Protein AF-A0A535KFD6-F1 (afdb_monomer_lite)

Structure (mmCIF, N/CA/C/O backbone):
data_AF-A0A535KFD6-F1
#
_entry.id   AF-A0A535KFD6-F1
#
loop_
_atom_site.group_PDB
_atom_site.id
_atom_site.type_symbol
_atom_site.label_atom_id
_atom_site.label_alt_id
_atom_site.label_comp_id
_atom_site.label_asym_id
_atom_site.label_entity_id
_atom_site.label_seq_id
_atom_site.pdbx_PDB_ins_code
_atom_site.Cartn_x
_atom_site.Cartn_y
_atom_site.Cartn_z
_atom_site.occupancy
_atom_site.B_iso_or_equiv
_atom_site.auth_seq_id
_atom_site.auth_comp_id
_atom_site.auth_asym_id
_atom_site.auth_atom_id
_atom_site.pdbx_PDB_model_num
ATOM 1 N N . MET A 1 1 ? -28.312 -70.592 2.175 1.00 35.16 1 MET A N 1
ATOM 2 C CA . MET A 1 1 ? -28.905 -70.177 0.879 1.00 35.16 1 MET A CA 1
ATOM 3 C C . MET A 1 1 ? -29.603 -68.846 1.122 1.00 35.16 1 MET A C 1
ATOM 5 O O . MET A 1 1 ? -30.355 -68.788 2.071 1.00 35.16 1 MET A O 1
ATOM 9 N N . ALA A 1 2 ? -29.381 -67.729 0.440 1.00 33.75 2 ALA A N 1
ATOM 10 C CA . ALA A 1 2 ? -28.584 -67.407 -0.729 1.00 33.75 2 ALA A CA 1
ATOM 11 C C . ALA A 1 2 ? -28.063 -65.963 -0.573 1.00 33.75 2 ALA A C 1
ATOM 13 O O . ALA A 1 2 ? -28.700 -65.121 0.057 1.00 33.75 2 ALA A O 1
ATOM 14 N N . ARG A 1 3 ? -26.876 -65.714 -1.132 1.00 27.83 3 ARG A N 1
ATOM 15 C CA . ARG A 1 3 ? -26.228 -64.404 -1.246 1.00 27.83 3 ARG A CA 1
ATOM 16 C C . ARG A 1 3 ? -27.030 -63.516 -2.204 1.00 27.83 3 ARG A C 1
ATOM 18 O O . ARG A 1 3 ? -27.299 -63.943 -3.321 1.00 27.83 3 ARG A O 1
ATOM 25 N N . ALA A 1 4 ? -27.312 -62.276 -1.812 1.00 33.19 4 ALA A N 1
ATOM 26 C CA . ALA A 1 4 ? -27.700 -61.212 -2.735 1.00 33.19 4 ALA A CA 1
ATOM 27 C C . ALA A 1 4 ? -26.564 -60.184 -2.770 1.00 33.19 4 ALA A C 1
ATOM 29 O O . ALA A 1 4 ? -26.341 -59.443 -1.814 1.00 33.19 4 ALA A O 1
ATOM 30 N N . GLY A 1 5 ? -25.790 -60.222 -3.855 1.00 29.92 5 GLY A N 1
ATOM 31 C CA . GLY A 1 5 ? -24.669 -59.324 -4.093 1.00 29.92 5 GLY A CA 1
ATOM 32 C C . GLY A 1 5 ? -25.153 -57.909 -4.390 1.00 29.92 5 GLY A C 1
ATOM 33 O O . GLY A 1 5 ? -25.980 -57.701 -5.276 1.00 29.92 5 GLY A O 1
ATOM 34 N N . ARG A 1 6 ? -24.606 -56.930 -3.669 1.00 33.19 6 ARG A N 1
ATOM 35 C CA . ARG A 1 6 ? -24.605 -55.533 -4.101 1.00 33.19 6 ARG A CA 1
ATOM 36 C C . ARG A 1 6 ? -23.232 -55.218 -4.670 1.00 33.19 6 ARG A C 1
ATOM 38 O O . ARG A 1 6 ? -22.216 -55.450 -4.028 1.00 33.19 6 ARG A O 1
ATOM 45 N N . SER A 1 7 ? -23.253 -54.758 -5.913 1.00 31.02 7 SER A N 1
ATOM 46 C CA . SER A 1 7 ? -22.097 -54.393 -6.713 1.00 31.02 7 SER A CA 1
ATOM 47 C C . SER A 1 7 ? -21.410 -53.154 -6.145 1.00 31.02 7 SER A C 1
ATOM 49 O O . SER A 1 7 ? -22.008 -52.074 -6.137 1.00 31.02 7 SER A O 1
ATOM 51 N N . ASP A 1 8 ? -20.145 -53.295 -5.767 1.00 29.80 8 ASP A N 1
ATOM 52 C CA . ASP A 1 8 ? -19.223 -52.176 -5.621 1.00 29.80 8 ASP A CA 1
ATOM 53 C C . ASP A 1 8 ? -18.939 -51.583 -7.003 1.00 29.80 8 ASP A C 1
ATOM 55 O O . ASP A 1 8 ? -18.214 -52.151 -7.820 1.00 29.80 8 ASP A O 1
ATOM 59 N N . ARG A 1 9 ? -19.528 -50.419 -7.290 1.00 30.53 9 ARG A N 1
ATOM 60 C CA . ARG A 1 9 ? -19.063 -49.555 -8.378 1.00 30.53 9 ARG A CA 1
ATOM 61 C C . ARG A 1 9 ? -18.022 -48.604 -7.803 1.00 30.53 9 ARG A C 1
ATOM 63 O O . ARG A 1 9 ? -18.334 -47.481 -7.420 1.00 30.53 9 ARG A O 1
ATOM 70 N N . HIS A 1 10 ? -16.775 -49.063 -7.751 1.00 28.98 10 HIS A N 1
ATOM 71 C CA . HIS A 1 10 ? -15.625 -48.167 -7.725 1.00 28.98 10 HIS A CA 1
ATOM 72 C C . HIS A 1 10 ? -15.592 -47.398 -9.049 1.00 28.98 10 HIS A C 1
ATOM 74 O O . HIS A 1 10 ? -15.182 -47.915 -10.086 1.00 28.98 10 HIS A O 1
ATOM 80 N N . ALA A 1 11 ? -16.075 -46.157 -9.015 1.00 32.31 11 ALA A N 1
ATOM 81 C CA . ALA A 1 11 ? -15.798 -45.184 -10.054 1.00 32.31 11 ALA A CA 1
ATOM 82 C C . ALA A 1 11 ? -14.290 -44.910 -10.031 1.00 32.31 11 ALA A C 1
ATOM 84 O O . ALA A 1 11 ? -13.780 -44.253 -9.123 1.00 32.31 11 ALA A O 1
ATOM 85 N N . GLY A 1 12 ? -13.578 -45.484 -11.001 1.00 27.42 12 GLY A N 1
ATOM 86 C CA . GLY A 1 12 ? -12.169 -45.214 -11.228 1.00 27.42 12 GLY A CA 1
ATOM 87 C C . GLY A 1 12 ? -11.974 -43.722 -11.461 1.00 27.42 12 GLY A C 1
ATOM 88 O O . GLY A 1 12 ? -12.385 -43.185 -12.488 1.00 27.42 12 GLY A O 1
ATOM 89 N N . ALA A 1 13 ? -11.349 -43.056 -10.495 1.00 30.88 13 ALA A N 1
ATOM 90 C CA . ALA A 1 13 ? -10.741 -41.760 -10.707 1.00 30.88 13 ALA A CA 1
ATOM 91 C C . ALA A 1 13 ? -9.611 -41.966 -11.724 1.00 30.88 13 ALA A C 1
ATOM 93 O O . ALA A 1 13 ? -8.529 -42.440 -11.381 1.00 30.88 13 ALA A O 1
ATOM 94 N N . ALA A 1 14 ? -9.893 -41.679 -12.995 1.00 31.42 14 ALA A N 1
ATOM 95 C CA . ALA A 1 14 ? -8.875 -41.578 -14.023 1.00 31.42 14 ALA A CA 1
ATOM 96 C C . ALA A 1 14 ? -7.933 -40.440 -13.612 1.00 31.42 14 ALA A C 1
ATOM 98 O O . ALA A 1 14 ? -8.260 -39.260 -13.744 1.00 31.42 14 ALA A O 1
ATOM 99 N N . GLY A 1 15 ? -6.800 -40.815 -13.021 1.00 28.20 15 GLY A N 1
ATOM 100 C CA . GLY A 1 15 ? -5.749 -39.892 -12.646 1.00 28.20 15 GLY A CA 1
ATOM 101 C C . GLY A 1 15 ? -5.317 -39.095 -13.868 1.00 28.20 15 GLY A C 1
ATOM 102 O O . GLY A 1 15 ? -4.922 -39.658 -14.888 1.00 28.20 15 GLY A O 1
ATOM 103 N N . LEU A 1 16 ? -5.368 -37.771 -13.748 1.00 31.86 16 LEU A N 1
ATOM 104 C CA . LEU A 1 16 ? -4.646 -36.837 -14.605 1.00 31.86 16 LEU A CA 1
ATOM 105 C C . LEU A 1 16 ? -3.138 -36.979 -14.327 1.00 31.86 16 LEU A C 1
ATOM 107 O O . LEU A 1 16 ? -2.478 -36.045 -13.889 1.00 31.86 16 LEU A O 1
ATOM 111 N N . GLU A 1 17 ? -2.571 -38.159 -14.577 1.00 32.66 17 GLU A N 1
ATOM 112 C CA . GLU A 1 17 ? -1.125 -38.388 -14.617 1.00 32.66 17 GLU A CA 1
ATOM 113 C C . GLU A 1 17 ? -0.588 -38.067 -16.018 1.00 32.66 17 GLU A C 1
ATOM 115 O O . GLU A 1 17 ? 0.113 -38.840 -16.667 1.00 32.66 17 GLU A O 1
ATOM 120 N N . GLY A 1 18 ? -0.915 -36.876 -16.513 1.00 31.92 18 GLY A N 1
ATOM 121 C CA . GLY A 1 18 ? -0.195 -36.293 -17.632 1.00 31.92 18 GLY A CA 1
ATOM 122 C C . GLY A 1 18 ? 1.113 -35.714 -17.112 1.00 31.92 18 GLY A C 1
ATOM 123 O O . GLY A 1 18 ? 1.156 -34.539 -16.756 1.00 31.92 18 GLY A O 1
ATOM 124 N N . ARG A 1 19 ? 2.196 -36.505 -17.062 1.00 32.53 19 ARG A N 1
ATOM 125 C CA . ARG A 1 19 ? 3.545 -35.921 -16.939 1.00 32.53 19 ARG A CA 1
ATOM 126 C C . ARG A 1 19 ? 3.668 -34.839 -18.021 1.00 32.53 19 ARG A C 1
ATOM 128 O O . ARG A 1 19 ? 3.382 -35.163 -19.177 1.00 32.53 19 ARG A O 1
ATOM 135 N N . PRO A 1 20 ? 4.095 -33.600 -17.708 1.00 37.53 20 PRO A N 1
ATOM 136 C CA . PRO A 1 20 ? 4.336 -32.608 -18.744 1.00 37.53 20 PRO A CA 1
ATOM 137 C C . PRO A 1 20 ? 5.322 -33.225 -19.733 1.00 37.53 20 PRO A C 1
ATOM 139 O O . PRO A 1 20 ? 6.452 -33.567 -19.365 1.00 37.53 20 PRO A O 1
ATOM 142 N N . ARG A 1 21 ? 4.864 -33.466 -20.969 1.00 45.41 21 ARG A N 1
ATOM 143 C CA . ARG A 1 21 ? 5.730 -33.956 -22.037 1.00 45.41 21 ARG A CA 1
ATOM 144 C C . ARG A 1 21 ? 6.815 -32.904 -22.190 1.00 45.41 21 ARG A C 1
ATOM 146 O O . ARG A 1 21 ? 6.545 -31.796 -22.639 1.00 45.41 21 ARG A O 1
ATOM 153 N N . ARG A 1 22 ? 8.036 -33.230 -21.757 1.00 47.44 22 ARG A N 1
ATOM 154 C CA . ARG A 1 22 ? 9.200 -32.404 -22.068 1.00 47.44 22 ARG A CA 1
ATOM 155 C C . ARG A 1 22 ? 9.216 -32.260 -23.582 1.00 47.44 22 ARG A C 1
ATOM 157 O O . ARG A 1 22 ? 9.196 -33.279 -24.274 1.00 47.44 22 ARG A O 1
ATOM 164 N N . LEU A 1 23 ? 9.222 -31.020 -24.067 1.00 49.97 23 LEU A N 1
ATOM 165 C CA . LEU A 1 23 ? 9.438 -30.740 -25.480 1.00 49.97 23 LEU A CA 1
ATOM 166 C C . LEU A 1 23 ? 10.675 -31.542 -25.913 1.00 49.97 23 LEU A C 1
ATOM 168 O O . LEU A 1 23 ? 11.732 -31.391 -25.285 1.00 49.97 23 LEU A O 1
ATOM 172 N N . PRO A 1 24 ? 10.551 -32.460 -26.888 1.00 42.34 24 PRO A N 1
ATOM 173 C CA . PRO A 1 24 ? 11.673 -33.276 -27.307 1.00 42.34 24 PRO A CA 1
ATOM 174 C C . PRO A 1 24 ? 12.791 -32.345 -27.764 1.00 42.34 24 PRO A C 1
ATOM 176 O O . PRO A 1 24 ? 12.608 -31.494 -28.630 1.00 42.34 24 PRO A O 1
ATOM 179 N N . THR A 1 25 ? 13.978 -32.519 -27.190 1.00 45.59 25 THR A N 1
ATOM 180 C CA . THR A 1 25 ? 15.161 -31.682 -27.427 1.00 45.59 25 THR A CA 1
ATOM 181 C C . THR A 1 25 ? 15.667 -31.721 -28.880 1.00 45.59 25 THR A C 1
ATOM 183 O O . THR A 1 25 ? 16.693 -31.119 -29.180 1.00 45.59 25 THR A O 1
ATOM 186 N N . ARG A 1 26 ? 14.990 -32.447 -29.782 1.00 39.56 26 ARG A N 1
ATOM 187 C CA . ARG A 1 26 ? 15.449 -32.806 -31.133 1.00 39.56 26 ARG A CA 1
ATOM 188 C C . ARG A 1 26 ? 14.461 -32.460 -32.251 1.00 39.56 26 ARG A C 1
ATOM 190 O O . ARG A 1 26 ? 14.415 -33.174 -33.246 1.00 39.56 26 ARG A O 1
ATOM 197 N N . THR A 1 27 ? 13.750 -31.342 -32.137 1.00 39.47 27 THR A N 1
ATOM 198 C CA . THR A 1 27 ? 13.040 -30.773 -33.297 1.00 39.47 27 THR A CA 1
ATOM 199 C C . THR A 1 27 ? 13.077 -29.247 -33.300 1.00 39.47 27 THR A C 1
ATOM 201 O O . THR A 1 27 ? 12.060 -28.601 -33.482 1.00 39.47 27 THR A O 1
ATOM 204 N N . VAL A 1 28 ? 14.253 -28.655 -33.073 1.00 43.50 28 VAL A N 1
ATOM 205 C CA . VAL A 1 28 ? 14.488 -27.251 -33.445 1.00 43.50 28 VAL A CA 1
ATOM 206 C C . VAL A 1 28 ? 15.505 -27.273 -34.570 1.00 43.50 28 VAL A C 1
ATOM 208 O O . VAL A 1 28 ? 16.610 -27.799 -34.406 1.00 43.50 28 VAL A O 1
ATOM 211 N N . SER A 1 29 ? 15.069 -26.793 -35.731 1.00 40.25 29 SER A N 1
ATOM 212 C CA . SER A 1 29 ? 15.857 -26.725 -36.954 1.00 40.25 29 SER A CA 1
ATOM 213 C C . SER A 1 29 ? 17.219 -26.082 -36.691 1.00 40.25 29 SER A C 1
ATOM 215 O O . SER A 1 29 ? 17.350 -25.115 -35.941 1.00 40.25 29 SER A O 1
ATOM 217 N N . ARG A 1 30 ? 18.250 -26.652 -37.313 1.00 43.62 30 ARG A N 1
ATOM 218 C CA . ARG A 1 30 ? 19.673 -26.364 -37.111 1.00 43.62 30 ARG A CA 1
ATOM 219 C C . ARG A 1 30 ? 20.090 -25.065 -37.819 1.00 43.62 30 ARG A C 1
ATOM 221 O O . ARG A 1 30 ? 21.077 -25.048 -38.549 1.00 43.62 30 ARG A O 1
ATOM 228 N N . THR A 1 31 ? 19.338 -23.984 -37.616 1.00 43.03 31 THR A N 1
ATOM 229 C CA . THR A 1 31 ? 19.561 -22.687 -38.269 1.00 43.03 31 THR A CA 1
ATOM 230 C C . THR A 1 31 ? 19.887 -21.622 -37.225 1.00 43.03 31 THR A C 1
ATOM 232 O O . THR A 1 31 ? 19.006 -21.108 -36.547 1.00 43.03 31 THR A O 1
ATOM 235 N N . GLY A 1 32 ? 21.173 -21.272 -37.126 1.00 47.50 32 GLY A N 1
ATOM 236 C CA . GLY A 1 32 ? 21.639 -20.024 -36.518 1.00 47.50 32 GLY A CA 1
ATOM 237 C C . GLY A 1 32 ? 22.149 -20.131 -35.078 1.00 47.50 32 GLY A C 1
ATOM 238 O O . GLY A 1 32 ? 21.432 -20.500 -34.157 1.00 47.50 32 GLY A O 1
ATOM 239 N N . LEU A 1 33 ? 23.393 -19.696 -34.879 1.00 51.28 33 LEU A N 1
ATOM 240 C CA . LEU A 1 33 ? 24.148 -19.593 -33.618 1.00 51.28 33 LEU A CA 1
ATOM 241 C C . LEU A 1 33 ? 23.460 -18.826 -32.455 1.00 51.28 33 LEU A C 1
ATOM 243 O O . LEU A 1 33 ? 24.020 -18.751 -31.362 1.00 51.28 33 LEU A O 1
ATOM 247 N N . ILE A 1 34 ? 22.265 -18.262 -32.657 1.00 58.94 34 ILE A N 1
ATOM 248 C CA . ILE A 1 34 ? 21.555 -17.402 -31.693 1.00 58.94 34 ILE A CA 1
ATOM 249 C C . ILE A 1 34 ? 20.769 -18.236 -30.652 1.00 58.94 34 ILE A C 1
ATOM 251 O O . ILE A 1 34 ? 20.770 -17.871 -29.474 1.00 58.94 34 ILE A O 1
ATOM 255 N N . SER A 1 35 ? 20.281 -19.436 -31.007 1.00 71.38 35 SER A N 1
ATOM 256 C CA . SER A 1 35 ? 19.526 -20.315 -30.087 1.00 71.38 35 SER A CA 1
ATOM 257 C C . SER A 1 35 ? 20.376 -20.851 -28.924 1.00 71.38 35 SER A C 1
ATOM 259 O O . SER A 1 35 ? 19.900 -20.950 -27.794 1.00 71.38 35 SER A O 1
ATOM 261 N N . ASP A 1 36 ? 21.655 -21.177 -29.138 1.00 84.81 36 ASP A N 1
ATOM 262 C CA . ASP A 1 36 ? 22.480 -21.757 -28.065 1.00 84.81 36 ASP A CA 1
ATOM 263 C C . ASP A 1 36 ? 22.873 -20.722 -27.011 1.00 84.81 36 ASP A C 1
ATOM 265 O O . ASP A 1 36 ? 22.917 -21.031 -25.817 1.00 84.81 36 ASP A O 1
ATOM 269 N N . ARG A 1 37 ? 23.144 -19.481 -27.432 1.00 88.00 37 ARG A N 1
ATOM 270 C CA . ARG A 1 37 ? 23.401 -18.376 -26.504 1.00 88.00 37 ARG A CA 1
ATOM 271 C C . ARG A 1 37 ? 22.128 -17.999 -25.755 1.00 88.00 37 ARG A C 1
ATOM 273 O O . ARG A 1 37 ? 22.177 -17.908 -24.531 1.00 88.00 37 ARG A O 1
ATOM 280 N N . ALA A 1 38 ? 20.999 -17.862 -26.449 1.00 89.94 38 ALA A N 1
ATOM 281 C CA . ALA A 1 38 ? 19.705 -17.584 -25.828 1.00 89.94 38 ALA A CA 1
ATOM 282 C C . ALA A 1 38 ? 19.352 -18.639 -24.760 1.00 89.94 38 ALA A C 1
ATOM 284 O O . ALA A 1 38 ? 19.076 -18.293 -23.609 1.00 89.94 38 ALA A O 1
ATOM 285 N N . ARG A 1 39 ? 19.512 -19.930 -25.083 1.00 89.69 39 ARG A N 1
ATOM 286 C CA . ARG A 1 39 ? 19.325 -21.039 -24.131 1.00 89.69 39 ARG A CA 1
ATOM 287 C C . ARG A 1 39 ? 20.257 -20.960 -22.925 1.00 89.69 39 ARG A C 1
ATOM 289 O O . ARG A 1 39 ? 19.809 -21.196 -21.806 1.00 89.69 39 ARG A O 1
ATOM 296 N N . ARG A 1 40 ? 21.540 -20.613 -23.113 1.00 91.06 40 ARG A N 1
ATOM 297 C CA . ARG A 1 40 ? 22.486 -20.418 -21.991 1.00 91.06 40 ARG A CA 1
ATOM 298 C C . ARG A 1 40 ? 22.041 -19.309 -21.041 1.00 91.06 40 ARG A C 1
ATOM 300 O O . ARG A 1 40 ? 22.315 -19.404 -19.850 1.00 91.06 40 ARG A O 1
ATOM 307 N N . TRP A 1 41 ? 21.364 -18.292 -21.563 1.00 92.62 41 TRP A N 1
ATOM 308 C CA . TRP A 1 41 ? 20.781 -17.189 -20.800 1.00 92.62 41 TRP A CA 1
ATOM 309 C C . TRP A 1 41 ? 19.370 -17.489 -20.263 1.00 92.62 41 TRP A C 1
ATOM 311 O O . TRP A 1 41 ? 18.774 -16.637 -19.616 1.00 92.62 41 TRP A O 1
ATOM 321 N N . GLY A 1 42 ? 18.852 -18.707 -20.459 1.00 92.06 42 GLY A N 1
ATOM 322 C CA . GLY A 1 42 ? 17.553 -19.137 -19.936 1.00 92.06 42 GLY A CA 1
ATOM 323 C C . GLY A 1 42 ? 16.353 -18.744 -20.800 1.00 92.06 42 GLY A C 1
ATOM 324 O O . GLY A 1 42 ? 15.217 -18.908 -20.359 1.00 92.06 42 GLY A O 1
ATOM 325 N N . ILE A 1 43 ? 16.578 -18.256 -22.022 1.00 92.88 43 ILE A N 1
ATOM 326 C CA . ILE A 1 43 ? 15.507 -17.965 -22.979 1.00 92.88 43 ILE A CA 1
ATOM 327 C C . ILE A 1 43 ? 15.042 -19.286 -23.597 1.00 92.88 43 ILE A C 1
ATOM 329 O O . ILE A 1 43 ? 15.844 -20.070 -24.114 1.00 92.88 43 ILE A O 1
ATOM 333 N N . LEU A 1 44 ? 13.737 -19.547 -23.513 1.00 90.81 44 LEU A N 1
ATOM 334 C CA . LEU A 1 44 ? 13.139 -20.752 -24.075 1.00 90.81 44 LEU A CA 1
ATOM 335 C C . LEU A 1 44 ? 13.058 -20.634 -25.609 1.00 90.81 44 LEU A C 1
ATOM 337 O O . LEU A 1 44 ? 12.567 -19.621 -26.107 1.00 90.81 44 LEU A O 1
ATOM 341 N N . PRO A 1 45 ? 13.485 -21.662 -26.365 1.00 87.88 45 PRO A N 1
ATOM 342 C CA . PRO A 1 45 ? 13.455 -21.641 -27.832 1.00 87.88 45 PRO A CA 1
ATOM 343 C C . PRO A 1 45 ? 12.042 -21.835 -28.404 1.00 87.88 45 PRO A C 1
ATOM 345 O O . PRO A 1 45 ? 11.809 -21.561 -29.575 1.00 87.88 45 PRO A O 1
ATOM 348 N N . ALA A 1 46 ? 11.116 -22.353 -27.597 1.00 90.50 46 ALA A N 1
ATOM 349 C CA . ALA A 1 46 ? 9.716 -22.544 -27.942 1.00 90.50 46 ALA A CA 1
ATOM 350 C C . ALA A 1 46 ? 8.875 -22.695 -26.665 1.00 90.50 46 ALA A C 1
ATOM 352 O O . ALA A 1 46 ? 9.405 -23.043 -25.603 1.00 90.50 46 ALA A O 1
ATOM 353 N N . TYR A 1 47 ? 7.566 -22.483 -26.775 1.00 90.62 47 TYR A N 1
ATOM 354 C CA . TYR A 1 47 ? 6.591 -22.713 -25.710 1.00 90.62 47 TYR A CA 1
ATOM 355 C C . TYR A 1 47 ? 5.293 -23.303 -26.272 1.00 90.62 47 TYR A C 1
ATOM 357 O O . TYR A 1 47 ? 5.054 -23.266 -27.476 1.00 90.62 47 TYR A O 1
ATOM 365 N N . HIS A 1 48 ? 4.461 -23.870 -25.396 1.00 94.06 48 HIS A N 1
ATOM 366 C CA . HIS A 1 48 ? 3.119 -24.304 -25.780 1.00 94.06 48 HIS A CA 1
ATOM 367 C C . HIS A 1 48 ? 2.148 -23.126 -25.712 1.00 94.06 48 HIS A C 1
ATOM 369 O O . HIS A 1 48 ? 2.009 -22.499 -24.659 1.00 94.06 48 HIS A O 1
ATOM 375 N N . GLY A 1 49 ? 1.477 -22.848 -26.827 1.00 92.88 49 GLY A N 1
ATOM 376 C CA . GLY A 1 49 ? 0.359 -21.923 -26.898 1.00 92.88 49 GLY A CA 1
ATOM 377 C C . GLY A 1 49 ? -0.843 -22.429 -26.103 1.00 92.88 49 GLY A C 1
ATOM 378 O O . GLY A 1 49 ? -0.917 -23.587 -25.687 1.00 92.88 49 GLY A O 1
ATOM 379 N N . TRP A 1 50 ? -1.822 -21.551 -25.887 1.00 93.44 50 TRP A N 1
ATOM 380 C CA . TRP A 1 50 ? -3.031 -21.889 -25.127 1.00 93.44 50 TRP A CA 1
ATOM 381 C C . TRP A 1 50 ? -3.909 -22.940 -25.830 1.00 93.44 50 TRP A C 1
ATOM 383 O O . TRP A 1 50 ? -4.710 -23.597 -25.169 1.00 93.44 50 TRP A O 1
ATOM 393 N N . GLN A 1 51 ? -3.738 -23.125 -27.146 1.00 95.62 51 GLN A N 1
ATOM 394 C CA . GLN A 1 51 ? -4.380 -24.187 -27.932 1.00 95.62 51 GLN A CA 1
ATOM 395 C C . GLN A 1 51 ? -3.556 -25.487 -27.960 1.00 95.62 51 GLN A C 1
ATOM 397 O O . GLN A 1 51 ? -3.988 -26.479 -28.544 1.00 95.62 51 GLN A O 1
ATOM 402 N N . GLY A 1 52 ? -2.382 -25.507 -27.320 1.00 93.06 52 GLY A N 1
ATOM 403 C CA . GLY A 1 52 ? -1.469 -26.651 -27.281 1.00 93.06 52 GLY A CA 1
ATOM 404 C C . GLY A 1 52 ? -0.485 -26.726 -28.453 1.00 93.06 52 GLY A C 1
ATOM 405 O O . GLY A 1 52 ? 0.397 -27.590 -28.440 1.00 93.06 52 GLY A O 1
ATOM 406 N N . ASP A 1 53 ? -0.592 -25.820 -29.426 1.00 95.12 53 ASP A N 1
ATOM 407 C CA . ASP A 1 53 ? 0.375 -25.633 -30.504 1.00 95.12 53 ASP A CA 1
ATOM 408 C C . ASP A 1 53 ? 1.758 -25.256 -29.956 1.00 95.12 53 ASP A C 1
ATOM 410 O O . ASP A 1 53 ? 1.890 -24.717 -28.857 1.00 95.12 53 ASP A O 1
ATOM 414 N N . VAL A 1 54 ? 2.815 -25.583 -30.699 1.00 93.88 54 VAL A N 1
ATOM 415 C CA . VAL A 1 54 ? 4.180 -25.196 -30.329 1.00 93.88 54 VAL A CA 1
ATOM 416 C C . VAL A 1 54 ? 4.519 -23.906 -31.056 1.00 93.88 54 VAL A C 1
ATOM 418 O O . VAL A 1 54 ? 4.575 -23.880 -32.283 1.00 93.88 54 VAL A O 1
ATOM 421 N N . VAL A 1 55 ? 4.783 -22.855 -30.286 1.00 91.62 55 VAL A N 1
ATOM 422 C CA . VAL A 1 55 ? 5.213 -21.556 -30.794 1.00 91.62 55 VAL A CA 1
ATOM 423 C C . VAL A 1 55 ? 6.718 -21.443 -30.606 1.00 91.62 55 VAL A C 1
ATOM 425 O O . VAL A 1 55 ? 7.210 -21.448 -29.476 1.00 91.62 55 VAL A O 1
ATOM 428 N N . GLU A 1 56 ? 7.459 -21.355 -31.708 1.00 91.81 56 GLU A N 1
ATOM 429 C CA . GLU A 1 56 ? 8.901 -21.106 -31.677 1.00 91.81 56 GLU A CA 1
ATOM 430 C C . GLU A 1 56 ? 9.197 -19.636 -31.363 1.00 91.81 56 GLU A C 1
ATOM 432 O O . GLU A 1 56 ? 8.472 -18.734 -31.785 1.00 91.81 56 GLU A O 1
ATOM 437 N N . THR A 1 57 ? 10.283 -19.386 -30.634 1.00 89.69 57 THR A N 1
ATOM 438 C CA . THR A 1 57 ? 10.764 -18.036 -30.332 1.00 89.69 57 THR A CA 1
ATOM 439 C C . THR A 1 57 ? 11.533 -17.497 -31.543 1.00 89.69 57 THR A C 1
ATOM 441 O O . THR A 1 57 ? 12.603 -18.018 -31.859 1.00 89.69 57 THR A O 1
ATOM 444 N N . PRO A 1 58 ? 11.051 -16.446 -32.236 1.00 91.25 58 PRO A N 1
ATOM 445 C CA . PRO A 1 58 ? 11.739 -15.935 -33.418 1.00 91.25 58 PRO A CA 1
ATOM 446 C C . PRO A 1 58 ? 13.119 -15.346 -33.071 1.00 91.25 58 PRO A C 1
ATOM 448 O O . PRO A 1 58 ? 13.250 -14.700 -32.026 1.00 91.25 58 PRO A O 1
ATOM 451 N N . PRO A 1 59 ? 14.128 -15.421 -33.962 1.00 90.50 59 PRO A N 1
ATOM 452 C CA . PRO A 1 59 ? 15.465 -14.880 -33.691 1.00 90.50 59 PRO A CA 1
ATOM 453 C C . PRO A 1 59 ? 15.491 -13.386 -33.331 1.00 90.50 59 PRO A C 1
ATOM 455 O O . PRO A 1 59 ? 16.352 -12.942 -32.571 1.00 90.50 59 PRO A O 1
ATOM 458 N N . GLN A 1 60 ? 14.561 -12.569 -33.851 1.00 92.94 60 GLN A N 1
ATOM 459 C CA . GLN A 1 60 ? 14.446 -11.171 -33.410 1.00 92.94 60 GLN A CA 1
ATOM 460 C C . GLN A 1 60 ? 14.029 -11.032 -31.938 1.00 92.94 60 GLN A C 1
ATOM 462 O O . GLN A 1 60 ? 14.512 -10.125 -31.266 1.00 92.94 60 GLN A O 1
ATOM 467 N N . VAL A 1 61 ? 13.192 -11.939 -31.427 1.00 92.88 61 VAL A N 1
ATOM 468 C CA . VAL A 1 61 ? 12.748 -11.943 -30.027 1.00 92.88 61 VAL A CA 1
ATOM 469 C C . VAL A 1 61 ? 13.885 -12.398 -29.120 1.00 92.88 61 VAL A C 1
ATOM 471 O O . VAL A 1 61 ? 14.135 -11.753 -28.106 1.00 92.88 61 VAL A O 1
ATOM 474 N N . GLU A 1 62 ? 14.633 -13.434 -29.512 1.00 92.69 62 GLU A N 1
ATOM 475 C CA . GLU A 1 62 ? 15.828 -13.866 -28.771 1.00 92.69 62 GLU A CA 1
ATOM 476 C C . GLU A 1 62 ? 16.843 -12.723 -28.629 1.00 92.69 62 GLU A C 1
ATOM 478 O O . GLU A 1 62 ? 17.343 -12.469 -27.533 1.00 92.69 62 GLU A O 1
ATOM 483 N N . ARG A 1 63 ? 17.109 -11.989 -29.721 1.00 92.06 63 ARG A N 1
ATOM 484 C CA . ARG A 1 63 ? 18.006 -10.822 -29.705 1.00 92.06 63 ARG A CA 1
ATOM 485 C C . ARG A 1 63 ? 17.504 -9.723 -28.770 1.00 92.06 63 ARG A C 1
ATOM 487 O O . ARG A 1 63 ? 18.280 -9.261 -27.940 1.00 92.06 63 ARG A O 1
ATOM 494 N N . ALA A 1 64 ? 16.226 -9.357 -28.862 1.00 94.94 64 ALA A N 1
ATOM 495 C CA . ALA A 1 64 ? 15.635 -8.329 -28.006 1.00 94.94 64 ALA A CA 1
ATOM 496 C C . ALA A 1 64 ? 15.664 -8.720 -26.517 1.00 94.94 64 ALA A C 1
ATOM 498 O O . ALA A 1 64 ? 15.959 -7.888 -25.662 1.00 94.94 64 ALA A O 1
ATOM 499 N N . MET A 1 65 ? 15.409 -9.992 -26.191 1.00 94.81 65 MET A N 1
ATOM 500 C CA . MET A 1 65 ? 15.506 -10.493 -24.817 1.00 94.81 65 MET A CA 1
ATOM 501 C C . MET A 1 65 ? 16.947 -10.461 -24.302 1.00 94.81 65 MET A C 1
ATOM 503 O O . MET A 1 65 ? 17.182 -9.988 -23.194 1.00 94.81 65 MET A O 1
ATOM 507 N N . LEU A 1 66 ? 17.921 -10.913 -25.100 1.00 93.88 66 LEU A N 1
ATOM 508 C CA . LEU A 1 66 ? 19.341 -10.846 -24.735 1.00 93.88 66 LEU A CA 1
ATOM 509 C C . LEU A 1 66 ? 19.798 -9.398 -24.499 1.00 93.88 66 LEU A C 1
ATOM 511 O O . LEU A 1 66 ? 20.503 -9.131 -23.527 1.00 93.88 66 LEU A O 1
ATOM 515 N N . GLU A 1 67 ? 19.374 -8.463 -25.349 1.00 94.88 67 GLU A N 1
ATOM 516 C CA . GLU A 1 67 ? 19.649 -7.034 -25.182 1.00 94.88 67 GLU A CA 1
ATOM 517 C C . GLU A 1 67 ? 19.027 -6.486 -23.890 1.00 94.88 67 GLU A C 1
ATOM 519 O O . GLU A 1 67 ? 19.733 -5.892 -23.076 1.00 94.88 67 GLU A O 1
ATOM 524 N N . ALA A 1 68 ? 17.744 -6.764 -23.638 1.00 94.81 68 ALA A N 1
ATOM 525 C CA . ALA A 1 68 ? 17.043 -6.327 -22.429 1.00 94.81 68 ALA A CA 1
ATOM 526 C C . ALA A 1 68 ? 17.642 -6.912 -21.136 1.00 94.81 68 ALA A C 1
ATOM 528 O O . ALA A 1 68 ? 17.626 -6.264 -20.090 1.00 94.81 68 ALA A O 1
ATOM 529 N N . MET A 1 69 ? 18.198 -8.125 -21.198 1.00 93.25 69 MET A N 1
ATOM 530 C CA . MET A 1 69 ? 18.929 -8.752 -20.091 1.00 93.25 69 MET A CA 1
ATOM 531 C C . MET A 1 69 ? 20.335 -8.166 -19.884 1.00 93.25 69 MET A C 1
ATOM 533 O O . MET A 1 69 ? 21.011 -8.551 -18.928 1.00 93.25 69 MET A O 1
ATOM 537 N N . GLY A 1 70 ? 20.801 -7.275 -20.768 1.00 93.50 70 GLY A N 1
ATOM 538 C CA . GLY A 1 70 ? 22.164 -6.752 -20.746 1.00 93.50 70 GLY A CA 1
ATOM 539 C C . GLY A 1 70 ? 23.201 -7.847 -20.996 1.00 93.50 70 GLY A C 1
ATOM 540 O O . GLY A 1 70 ? 24.249 -7.867 -20.348 1.00 93.50 70 GLY A O 1
ATOM 541 N N . ALA A 1 71 ? 22.901 -8.797 -21.888 1.00 92.38 71 ALA A N 1
ATOM 542 C CA . ALA A 1 71 ? 23.701 -9.995 -22.104 1.00 92.38 71 ALA A CA 1
ATOM 543 C C . ALA A 1 71 ? 25.033 -9.721 -22.821 1.00 92.38 71 ALA A C 1
ATOM 545 O O . ALA A 1 71 ? 25.233 -10.153 -23.951 1.00 92.38 71 ALA A O 1
ATOM 546 N N . ALA A 1 72 ? 25.971 -9.032 -22.172 1.00 88.62 72 ALA A N 1
ATOM 547 C CA . ALA A 1 72 ? 27.264 -8.649 -22.748 1.00 88.62 72 ALA A CA 1
ATOM 548 C C . ALA A 1 72 ? 28.239 -9.829 -22.952 1.00 88.62 72 ALA A C 1
ATOM 550 O O . ALA A 1 72 ? 29.223 -9.702 -23.676 1.00 88.62 72 ALA A O 1
ATOM 551 N N . THR A 1 73 ? 27.979 -10.981 -22.327 1.00 90.31 73 THR A N 1
ATOM 552 C CA . THR A 1 73 ? 28.850 -12.168 -22.343 1.00 90.31 73 THR A CA 1
ATOM 553 C C . THR A 1 73 ? 28.155 -13.399 -22.932 1.00 90.31 73 THR A C 1
ATOM 555 O O . THR A 1 73 ? 26.929 -13.494 -22.997 1.00 90.31 73 THR A O 1
ATOM 558 N N . GLU A 1 74 ? 28.943 -14.408 -23.316 1.00 88.94 74 GLU A N 1
ATOM 559 C CA . GLU A 1 74 ? 28.426 -15.680 -23.856 1.00 88.94 74 GLU A CA 1
ATOM 560 C C . GLU A 1 74 ? 27.612 -16.514 -22.855 1.00 88.94 74 GLU A C 1
ATOM 562 O O . GLU A 1 74 ? 26.815 -17.374 -23.241 1.00 88.94 74 GLU A O 1
ATOM 567 N N . ARG A 1 75 ? 27.818 -16.280 -21.557 1.00 90.44 75 ARG A N 1
ATOM 568 C CA . ARG A 1 75 ? 27.113 -16.947 -20.458 1.00 90.44 75 ARG A CA 1
ATOM 569 C C . ARG A 1 75 ? 26.592 -15.906 -19.472 1.00 90.44 75 ARG A C 1
ATOM 571 O O . ARG A 1 75 ? 27.296 -14.912 -19.269 1.00 90.44 75 ARG A O 1
ATOM 578 N N . PRO A 1 76 ? 25.430 -16.139 -18.839 1.00 91.38 76 PRO A N 1
ATOM 579 C CA . PRO A 1 76 ? 24.940 -15.257 -17.794 1.00 91.38 76 PRO A CA 1
ATOM 580 C C . PRO A 1 76 ? 25.896 -15.257 -16.594 1.00 91.38 76 PRO A C 1
ATOM 582 O O . PRO A 1 76 ? 26.588 -16.256 -16.347 1.00 91.38 76 PRO A O 1
ATOM 585 N N . PRO A 1 77 ? 25.937 -14.159 -15.821 1.00 89.81 77 PRO A N 1
ATOM 586 C CA . PRO A 1 77 ? 26.665 -14.140 -14.563 1.00 89.81 77 PRO A CA 1
ATOM 587 C C . PRO A 1 77 ? 26.117 -15.223 -13.627 1.00 89.81 77 PRO A C 1
ATOM 589 O O . PRO A 1 77 ? 24.922 -15.522 -13.616 1.00 89.81 77 PRO A O 1
ATOM 592 N N . ARG A 1 78 ? 26.992 -15.817 -12.807 1.00 86.75 78 ARG A N 1
ATOM 593 C CA . ARG A 1 78 ? 26.550 -16.764 -11.777 1.00 86.75 78 ARG A CA 1
ATOM 594 C C . ARG A 1 78 ? 25.704 -16.016 -10.750 1.00 86.75 78 ARG A C 1
ATOM 596 O O . ARG A 1 78 ? 26.231 -15.220 -9.975 1.00 86.75 78 ARG A O 1
ATOM 603 N N . LEU A 1 79 ? 24.409 -16.306 -10.720 1.00 81.94 79 LEU A N 1
ATOM 604 C CA . LEU A 1 79 ? 23.526 -15.829 -9.666 1.00 81.94 79 LEU A CA 1
ATOM 605 C C . LEU A 1 79 ? 23.801 -16.645 -8.401 1.00 81.94 79 LEU A C 1
ATOM 607 O O . LEU A 1 79 ? 23.663 -17.868 -8.397 1.00 81.94 79 LEU A O 1
ATOM 611 N N . ARG A 1 80 ? 24.203 -15.977 -7.317 1.00 82.94 80 ARG A N 1
ATOM 612 C CA . ARG A 1 80 ? 24.157 -16.599 -5.991 1.00 82.94 80 ARG A CA 1
ATOM 613 C C . ARG A 1 80 ? 22.696 -16.616 -5.560 1.00 82.94 80 ARG A C 1
ATOM 615 O O . ARG A 1 80 ? 22.101 -15.553 -5.395 1.00 82.94 80 ARG A O 1
ATOM 622 N N . GLY A 1 81 ? 22.125 -17.809 -5.419 1.00 80.56 81 GLY A N 1
ATOM 623 C CA . GLY A 1 81 ? 20.789 -17.958 -4.853 1.00 80.56 81 GLY A CA 1
ATOM 624 C C . GLY A 1 81 ? 20.745 -17.360 -3.442 1.00 80.56 81 GLY A C 1
ATOM 625 O O . GLY A 1 81 ? 21.745 -17.448 -2.720 1.00 80.56 81 GLY A O 1
ATOM 626 N N . PRO A 1 82 ? 19.630 -16.729 -3.039 1.00 81.25 82 PRO A N 1
ATOM 627 C CA . PRO A 1 82 ? 19.480 -16.290 -1.662 1.00 81.25 82 PRO A CA 1
ATOM 628 C C . PRO A 1 82 ? 19.549 -17.513 -0.743 1.00 81.25 82 PRO A C 1
ATOM 630 O O . PRO A 1 82 ? 18.972 -18.558 -1.046 1.00 81.25 82 PRO A O 1
ATOM 633 N N . ARG A 1 83 ? 20.248 -17.387 0.389 1.00 83.50 83 ARG A N 1
ATOM 634 C CA . ARG A 1 83 ? 20.128 -18.373 1.463 1.00 83.50 83 ARG A CA 1
ATOM 635 C C . ARG A 1 83 ? 18.724 -18.225 2.036 1.00 83.50 83 ARG A C 1
ATOM 637 O O . ARG A 1 83 ? 18.400 -17.171 2.582 1.00 83.50 83 ARG A O 1
ATOM 644 N N . LEU A 1 84 ? 17.891 -19.240 1.840 1.00 83.38 84 LEU A N 1
ATOM 645 C CA . LEU A 1 84 ? 16.582 -19.280 2.475 1.00 83.38 84 LEU A CA 1
ATOM 646 C C . LEU A 1 84 ? 16.779 -19.410 3.994 1.00 83.38 84 LEU A C 1
ATOM 648 O O . LEU A 1 84 ? 17.750 -20.048 4.410 1.00 83.38 84 LEU A O 1
ATOM 652 N N . PRO A 1 85 ? 15.922 -18.779 4.813 1.00 84.12 85 PRO A N 1
ATOM 653 C CA . PRO A 1 85 ? 15.921 -19.016 6.249 1.00 84.12 85 PRO A CA 1
ATOM 654 C C . PRO A 1 85 ? 15.737 -20.505 6.544 1.00 84.12 85 PRO A C 1
ATOM 656 O O . PRO A 1 85 ? 15.005 -21.189 5.830 1.00 84.12 85 PRO A O 1
ATOM 659 N N . ASP A 1 86 ? 16.376 -20.979 7.612 1.00 86.44 86 ASP A N 1
ATOM 660 C CA . ASP A 1 86 ? 16.198 -22.349 8.110 1.00 86.44 86 ASP A CA 1
ATOM 661 C C . ASP A 1 86 ? 14.847 -22.511 8.852 1.00 86.44 86 ASP A C 1
ATOM 663 O O . ASP A 1 86 ? 14.479 -23.615 9.256 1.00 86.44 86 ASP A O 1
ATOM 667 N N . ASP A 1 87 ? 14.094 -21.414 9.016 1.00 85.69 87 ASP A N 1
ATOM 668 C CA . ASP A 1 87 ? 12.777 -21.402 9.644 1.00 85.69 87 ASP A CA 1
ATOM 669 C C . ASP A 1 87 ? 11.779 -22.258 8.846 1.00 85.69 87 ASP A C 1
ATOM 671 O O . ASP A 1 87 ? 11.667 -22.118 7.620 1.00 85.69 87 ASP A O 1
ATOM 675 N N . PRO A 1 88 ? 11.003 -23.127 9.516 1.00 80.38 88 PRO A N 1
ATOM 676 C CA . PRO A 1 88 ? 9.998 -23.923 8.837 1.00 80.38 88 PRO A CA 1
ATOM 677 C C . PRO A 1 88 ? 8.909 -23.023 8.245 1.00 80.38 88 PRO A C 1
ATOM 679 O O . PRO A 1 88 ? 8.505 -22.014 8.828 1.00 80.38 88 PRO A O 1
ATOM 682 N N . CYS A 1 89 ? 8.378 -23.429 7.091 1.00 79.06 89 CYS A N 1
ATOM 683 C CA . CYS A 1 89 ? 7.133 -22.859 6.589 1.00 79.06 89 CYS A CA 1
ATOM 684 C C . CYS A 1 89 ? 6.015 -23.057 7.622 1.00 79.06 89 CYS A C 1
ATOM 686 O O . CYS A 1 89 ? 6.016 -24.034 8.374 1.00 79.06 89 CYS A O 1
ATOM 688 N N . TRP A 1 90 ? 5.030 -22.155 7.625 1.00 73.19 90 TRP A N 1
ATOM 689 C CA . TRP A 1 90 ? 3.839 -22.343 8.449 1.00 73.19 90 TRP A CA 1
ATOM 690 C C . TRP A 1 90 ? 3.173 -23.680 8.082 1.00 73.19 90 TRP A C 1
ATOM 692 O O . TRP A 1 90 ? 3.031 -23.960 6.885 1.00 73.19 90 TRP A O 1
ATOM 702 N N . PRO A 1 91 ? 2.786 -24.519 9.061 1.00 78.00 91 PRO A N 1
ATOM 703 C CA . PRO A 1 91 ? 2.162 -25.801 8.764 1.00 78.00 91 PRO A CA 1
ATOM 704 C C . PRO A 1 91 ? 0.878 -25.592 7.958 1.00 78.00 91 PRO A C 1
ATOM 706 O O . PRO A 1 91 ? 0.156 -24.611 8.162 1.00 78.00 91 PRO A O 1
ATOM 709 N N . ALA A 1 92 ? 0.589 -26.518 7.041 1.00 75.12 92 ALA A N 1
ATOM 710 C CA . ALA A 1 92 ? -0.676 -26.498 6.318 1.00 75.12 92 ALA A CA 1
ATOM 711 C C . ALA A 1 92 ? -1.828 -26.528 7.341 1.00 75.12 92 ALA A C 1
ATOM 713 O O . ALA A 1 92 ? -1.825 -27.397 8.218 1.00 75.12 92 ALA A O 1
ATOM 714 N N . PRO A 1 93 ? -2.782 -25.585 7.280 1.00 72.44 93 PRO A N 1
ATOM 715 C CA . PRO A 1 93 ? -3.891 -25.585 8.218 1.00 72.44 93 PRO A CA 1
ATOM 716 C C . PRO A 1 93 ? -4.773 -26.818 7.987 1.00 72.44 93 PRO A C 1
ATOM 718 O O . PRO A 1 93 ? -4.895 -27.310 6.861 1.00 72.44 93 PRO A O 1
ATOM 721 N N . GLU A 1 94 ? -5.445 -27.279 9.043 1.00 83.81 94 GLU A N 1
ATOM 722 C CA . GLU A 1 94 ? -6.602 -28.163 8.890 1.00 83.81 94 GLU A CA 1
ATOM 723 C C . GLU A 1 94 ? -7.662 -27.498 7.995 1.00 83.81 94 GLU A C 1
ATOM 725 O O . GLU A 1 94 ? -7.619 -26.289 7.737 1.00 83.81 94 GLU A O 1
ATOM 730 N N . ARG A 1 95 ? -8.631 -28.281 7.502 1.00 90.94 95 ARG A N 1
ATOM 731 C CA . ARG A 1 95 ? -9.703 -27.755 6.644 1.00 90.94 95 ARG A CA 1
ATOM 732 C C . ARG A 1 95 ? -10.365 -26.549 7.310 1.00 90.94 95 ARG A C 1
ATOM 734 O O . ARG A 1 95 ? -11.079 -26.683 8.296 1.00 90.94 95 ARG A O 1
ATOM 741 N N . THR A 1 96 ? -10.156 -25.383 6.715 1.00 92.44 96 THR A N 1
ATOM 742 C CA . THR A 1 96 ? -10.622 -24.103 7.234 1.00 92.44 96 THR A CA 1
ATOM 743 C C . THR A 1 96 ? -11.306 -23.299 6.137 1.00 92.44 96 THR A C 1
ATOM 745 O O . THR A 1 96 ? -11.161 -23.589 4.950 1.00 92.44 96 THR A O 1
ATOM 748 N N . TRP A 1 97 ? -12.033 -22.259 6.529 1.00 95.75 97 TRP A N 1
ATOM 749 C CA . TRP A 1 97 ? -12.585 -21.268 5.618 1.00 95.75 97 TRP A CA 1
ATOM 750 C C . TRP A 1 97 ? -12.172 -19.854 6.045 1.00 95.75 97 TRP A C 1
ATOM 752 O O . TRP A 1 97 ? -11.656 -19.629 7.148 1.00 95.75 97 TRP A O 1
ATOM 762 N N . GLY A 1 98 ? -12.368 -18.904 5.140 1.00 96.44 98 GLY A N 1
ATOM 763 C CA . GLY A 1 98 ? -12.051 -17.501 5.341 1.00 96.44 98 GLY A CA 1
ATOM 764 C C . GLY A 1 98 ? -12.663 -16.630 4.255 1.00 96.44 98 GLY A C 1
ATOM 765 O O . GLY A 1 98 ? -13.287 -17.136 3.322 1.00 96.44 98 GLY A O 1
ATOM 766 N N . TRP A 1 99 ? -12.470 -15.321 4.372 1.00 97.94 99 TRP A N 1
ATOM 767 C CA . TRP A 1 99 ? -12.984 -14.356 3.399 1.00 97.94 99 TRP A CA 1
ATOM 768 C C . TRP A 1 99 ? -11.910 -13.954 2.396 1.00 97.94 99 TRP A C 1
ATOM 770 O O . TRP A 1 99 ? -10.789 -13.660 2.793 1.00 97.94 99 TRP A O 1
ATOM 780 N N . ALA A 1 100 ? -12.262 -13.859 1.116 1.00 97.81 100 ALA A N 1
ATOM 781 C CA . ALA A 1 100 ? -11.471 -13.122 0.135 1.00 97.81 100 ALA A CA 1
ATOM 782 C C . ALA A 1 100 ? -12.047 -11.708 0.010 1.00 97.81 100 ALA A C 1
ATOM 784 O O . ALA A 1 100 ? -13.176 -11.529 -0.443 1.00 97.81 100 ALA A O 1
ATOM 785 N N . VAL A 1 101 ? -11.288 -10.708 0.455 1.00 97.75 101 VAL A N 1
ATOM 786 C CA . VAL A 1 101 ? -11.749 -9.328 0.606 1.00 97.75 101 VAL A CA 1
ATOM 787 C C . VAL A 1 101 ? -10.880 -8.387 -0.212 1.00 97.75 101 VAL A C 1
ATOM 789 O O . VAL A 1 101 ? -9.653 -8.388 -0.133 1.00 97.75 101 VAL A O 1
ATOM 792 N N . GLN A 1 102 ? -11.547 -7.513 -0.953 1.00 97.56 102 GLN A N 1
ATOM 793 C CA . GLN A 1 102 ? -10.937 -6.306 -1.486 1.00 97.56 102 GLN A CA 1
ATOM 794 C C . GLN A 1 102 ? -11.016 -5.231 -0.394 1.00 97.56 102 GLN A C 1
ATOM 796 O O . GLN A 1 102 ? -12.091 -4.695 -0.138 1.00 97.56 102 GLN A O 1
ATOM 801 N N . LEU A 1 103 ? -9.906 -4.948 0.294 1.00 98.12 103 LEU A N 1
ATOM 802 C CA . LEU A 1 103 ? -9.848 -4.050 1.454 1.00 98.12 103 LEU A CA 1
ATOM 803 C C . LEU A 1 103 ? -10.450 -2.680 1.147 1.00 98.12 103 LEU A C 1
ATOM 805 O O . LEU A 1 103 ? -11.249 -2.175 1.927 1.00 98.12 103 LEU A O 1
ATOM 809 N N . TYR A 1 104 ? -10.130 -2.115 -0.018 1.00 97.62 104 TYR A N 1
ATOM 810 C CA . TYR A 1 104 ? -10.670 -0.824 -0.446 1.00 97.62 104 TYR A CA 1
ATOM 811 C C . TYR A 1 104 ? -12.205 -0.804 -0.524 1.00 97.62 104 TYR A C 1
ATOM 813 O O . TYR A 1 104 ? -12.803 0.261 -0.390 1.00 97.62 104 TYR A O 1
ATOM 821 N N . ALA A 1 105 ? -12.839 -1.964 -0.719 1.00 97.25 105 ALA A N 1
ATOM 822 C CA . ALA A 1 105 ? -14.286 -2.112 -0.823 1.00 97.25 105 ALA A CA 1
ATOM 823 C C . ALA A 1 105 ? -14.983 -2.347 0.527 1.00 97.25 105 ALA A C 1
ATOM 825 O O . ALA A 1 105 ? -16.214 -2.322 0.573 1.00 97.25 105 ALA A O 1
ATOM 826 N N . LEU A 1 106 ? -14.242 -2.559 1.625 1.00 97.44 106 LEU A N 1
ATOM 827 C CA . LEU A 1 106 ? -14.847 -2.540 2.957 1.00 97.44 106 LEU A CA 1
ATOM 828 C C . LEU A 1 106 ? -15.448 -1.160 3.242 1.00 97.44 106 LEU A C 1
ATOM 830 O O . LEU A 1 106 ? -14.971 -0.134 2.760 1.00 97.44 106 LEU A O 1
ATOM 834 N N . ARG A 1 107 ? -16.517 -1.143 4.038 1.00 94.62 107 ARG A N 1
ATOM 835 C CA . ARG A 1 107 ? -17.206 0.081 4.446 1.00 94.62 107 ARG A CA 1
ATOM 836 C C . ARG A 1 107 ? -17.606 -0.006 5.907 1.00 94.62 107 ARG A C 1
ATOM 838 O O . ARG A 1 107 ? -18.178 -1.001 6.350 1.00 94.62 107 ARG A O 1
ATOM 845 N N . SER A 1 108 ? -17.377 1.074 6.634 1.00 96.25 108 SER A N 1
ATOM 846 C CA . SER A 1 108 ? -18.023 1.364 7.906 1.00 96.25 108 SER A CA 1
ATOM 847 C C . SER A 1 108 ? -18.606 2.773 7.877 1.00 96.25 108 SER A C 1
ATOM 849 O O . SER A 1 108 ? -18.342 3.561 6.969 1.00 96.25 108 SER A O 1
ATOM 851 N N . ARG A 1 109 ? -19.395 3.113 8.901 1.00 96.31 109 ARG A N 1
ATOM 852 C CA . ARG A 1 109 ? -19.928 4.475 9.084 1.00 96.31 109 ARG A CA 1
ATOM 853 C C . ARG A 1 109 ? -18.831 5.524 9.253 1.00 96.31 109 ARG A C 1
ATOM 855 O O . A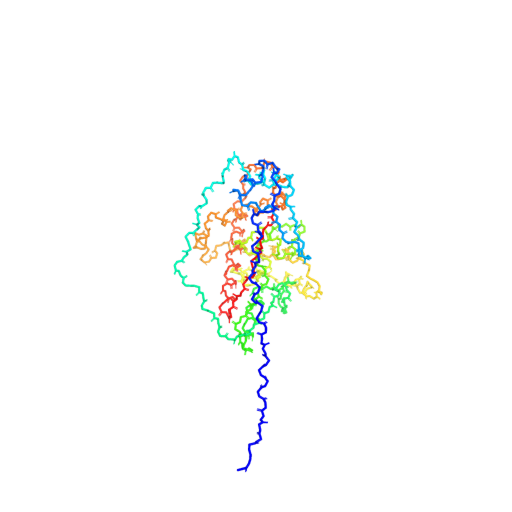RG A 1 109 ? -19.089 6.702 9.031 1.00 96.31 109 ARG A O 1
ATOM 862 N N . ASP A 1 110 ? -17.629 5.086 9.611 1.00 96.19 110 ASP A N 1
ATOM 863 C CA . ASP A 1 110 ? -16.514 5.968 9.898 1.00 96.19 110 ASP A CA 1
ATOM 864 C C . ASP A 1 110 ? -15.428 5.928 8.808 1.00 96.19 110 ASP A C 1
ATOM 866 O O . ASP A 1 110 ? -14.357 6.494 9.008 1.00 96.19 110 ASP A O 1
ATOM 870 N N . SER A 1 111 ? -15.623 5.198 7.706 1.00 97.25 111 SER A N 1
ATOM 871 C CA . SER A 1 111 ? -14.652 5.138 6.606 1.00 97.25 111 SER A CA 1
ATOM 872 C C . SER A 1 111 ? -14.565 6.485 5.886 1.00 97.25 111 SER A C 1
ATOM 874 O O . SER A 1 111 ? -15.576 7.139 5.631 1.00 97.25 111 SER A O 1
ATOM 876 N N . TRP A 1 112 ? -13.358 6.882 5.485 1.00 98.25 112 TRP A N 1
ATOM 877 C CA . TRP A 1 112 ? -13.136 8.102 4.701 1.00 98.25 112 TRP A CA 1
ATOM 878 C C . TRP A 1 112 ? -13.228 7.816 3.204 1.00 98.25 112 TRP A C 1
ATOM 880 O O . TRP A 1 112 ? -12.230 7.885 2.493 1.00 98.25 112 TRP A O 1
ATOM 890 N N . GLY A 1 113 ? -14.408 7.408 2.734 1.00 97.75 113 GLY A N 1
ATOM 891 C CA . GLY A 1 113 ? -14.654 7.144 1.311 1.00 97.75 113 GLY A CA 1
ATOM 892 C C . GLY A 1 113 ? -14.028 5.857 0.749 1.00 97.75 113 GLY A C 1
ATOM 893 O O . GLY A 1 113 ? -14.346 5.488 -0.381 1.00 97.75 113 GLY A O 1
ATOM 894 N N . ILE A 1 114 ? -13.223 5.141 1.537 1.00 98.56 114 ILE A N 1
ATOM 895 C CA . ILE A 1 114 ? -12.570 3.871 1.193 1.00 98.56 114 ILE A CA 1
ATOM 896 C C . ILE A 1 114 ? -12.422 3.005 2.450 1.00 98.56 114 ILE A C 1
ATOM 898 O O . ILE A 1 114 ? -12.245 3.551 3.543 1.00 98.56 114 ILE A O 1
ATOM 902 N N . GLY A 1 115 ? -12.443 1.680 2.296 1.00 98.56 115 GLY A N 1
ATOM 903 C CA . GLY A 1 115 ? -12.118 0.763 3.386 1.00 98.56 115 GLY A CA 1
ATOM 904 C C . GLY A 1 115 ? -10.673 0.924 3.868 1.00 98.56 115 GLY A C 1
ATOM 905 O O . GLY A 1 115 ? -9.749 1.030 3.059 1.00 98.56 115 GLY A O 1
ATOM 906 N N . ASP A 1 116 ? -10.478 0.961 5.185 1.00 98.69 116 ASP A N 1
ATOM 907 C CA . ASP A 1 116 ? -9.184 1.192 5.837 1.00 98.69 116 ASP A CA 1
ATOM 908 C C . ASP A 1 116 ? -8.780 0.066 6.815 1.00 98.69 116 ASP A C 1
ATOM 910 O O . ASP A 1 116 ? -9.474 -0.937 6.995 1.00 98.69 116 ASP A O 1
ATOM 914 N N . LEU A 1 117 ? -7.611 0.191 7.446 1.00 98.62 117 LEU A N 1
ATOM 915 C CA . LEU A 1 117 ? -7.085 -0.833 8.355 1.00 98.62 117 LEU A CA 1
ATOM 916 C C . LEU A 1 117 ? -7.882 -0.963 9.665 1.00 98.62 117 LEU A C 1
ATOM 918 O O . LEU A 1 117 ? -7.848 -2.026 10.293 1.00 98.62 117 LEU A O 1
ATOM 922 N N . ALA A 1 118 ? -8.640 0.059 10.074 1.00 98.50 118 ALA A N 1
ATOM 923 C CA . ALA A 1 118 ? -9.571 -0.065 11.192 1.00 98.50 118 ALA A CA 1
ATOM 924 C C . ALA A 1 118 ? -10.845 -0.811 10.771 1.00 98.50 118 ALA A C 1
ATOM 926 O O . ALA A 1 118 ? -11.359 -1.623 11.548 1.00 98.50 118 ALA A O 1
ATOM 927 N N . ASP A 1 119 ? -11.319 -0.611 9.538 1.00 98.69 119 ASP A N 1
ATOM 928 C CA . ASP A 1 119 ? -12.380 -1.431 8.940 1.00 98.69 119 ASP A CA 1
ATOM 929 C C . ASP A 1 119 ? -11.963 -2.899 8.866 1.00 98.69 119 ASP A C 1
ATOM 931 O O . ASP A 1 119 ? -12.704 -3.766 9.331 1.00 98.69 119 ASP A O 1
ATOM 935 N N . LEU A 1 120 ? -10.741 -3.174 8.396 1.00 98.62 120 LEU A N 1
ATOM 936 C CA . LEU A 1 120 ? -10.176 -4.523 8.388 1.00 98.62 120 LEU A CA 1
ATOM 937 C C . LEU A 1 120 ? -10.130 -5.125 9.791 1.00 98.62 120 LEU A C 1
ATOM 939 O O . LEU A 1 120 ? -10.576 -6.251 9.982 1.00 98.62 120 LEU A O 1
ATOM 943 N N . ARG A 1 121 ? -9.625 -4.386 10.786 1.00 98.38 121 ARG A N 1
ATOM 944 C CA . ARG A 1 121 ? -9.545 -4.859 12.176 1.00 98.38 121 ARG A CA 1
ATOM 945 C C . ARG A 1 121 ? -10.927 -5.212 12.737 1.00 98.38 121 ARG A C 1
ATOM 947 O O . ARG A 1 121 ? -11.087 -6.241 13.393 1.00 98.38 121 ARG A O 1
ATOM 954 N N . ARG A 1 122 ? -11.942 -4.383 12.473 1.00 98.25 122 ARG A N 1
ATOM 955 C CA . ARG A 1 122 ? -13.333 -4.649 12.883 1.00 98.25 122 ARG A CA 1
ATOM 956 C C . ARG A 1 122 ? -13.907 -5.869 12.168 1.00 98.25 122 ARG A C 1
ATOM 958 O O . ARG A 1 122 ? -14.469 -6.747 12.825 1.00 98.25 122 ARG A O 1
ATOM 965 N N . PHE A 1 123 ? -13.728 -5.947 10.854 1.00 98.38 123 PHE A N 1
ATOM 966 C CA . PHE A 1 123 ? -14.202 -7.063 10.043 1.00 98.38 123 PHE A CA 1
ATOM 967 C C . PHE A 1 123 ? -13.513 -8.381 10.423 1.00 98.38 123 PHE A C 1
ATOM 969 O O . PHE A 1 123 ? -14.175 -9.411 10.518 1.00 98.38 123 PHE A O 1
ATOM 976 N N . ALA A 1 124 ? -12.219 -8.350 10.741 1.00 98.12 124 ALA A N 1
ATOM 977 C CA . ALA A 1 124 ? -11.450 -9.488 11.232 1.00 98.12 124 ALA A CA 1
ATOM 978 C C . ALA A 1 124 ? -11.986 -10.022 12.567 1.00 98.12 124 ALA A C 1
ATOM 980 O O . ALA A 1 124 ? -12.258 -11.217 12.687 1.00 98.12 124 ALA A O 1
ATOM 981 N N . ARG A 1 125 ? -12.232 -9.136 13.545 1.00 98.06 125 ARG A N 1
ATOM 982 C CA . ARG A 1 125 ? -12.858 -9.503 14.830 1.00 98.06 125 ARG A CA 1
ATOM 983 C C . ARG A 1 125 ? -14.209 -10.170 14.640 1.00 98.06 125 ARG A C 1
ATOM 985 O O . ARG A 1 125 ? -14.503 -11.168 15.294 1.00 98.06 125 ARG A O 1
ATOM 992 N N . TRP A 1 126 ? -15.041 -9.595 13.776 1.00 97.94 126 TRP A N 1
ATOM 993 C CA . TRP A 1 126 ? -16.353 -10.149 13.466 1.00 97.94 126 TRP A CA 1
ATOM 994 C C . TRP A 1 126 ? -16.235 -11.512 12.772 1.00 97.94 126 TRP A C 1
ATOM 996 O O . TRP A 1 126 ? -16.866 -12.473 13.202 1.00 97.94 126 TRP A O 1
ATOM 1006 N N . SER A 1 127 ? -15.355 -11.626 11.776 1.00 97.94 127 SER A N 1
ATOM 1007 C CA . SER A 1 127 ? -15.125 -12.859 11.015 1.00 97.94 127 SER A CA 1
ATOM 1008 C C . SER A 1 127 ? -14.650 -13.999 11.908 1.00 97.94 127 SER A C 1
ATOM 1010 O O . SER A 1 127 ? -15.167 -15.110 11.812 1.00 97.94 127 SER A O 1
ATOM 1012 N N . ARG A 1 128 ? -13.726 -13.719 12.835 1.00 97.31 128 ARG A N 1
ATOM 1013 C CA . ARG A 1 128 ? -13.266 -14.704 13.819 1.00 97.31 128 ARG A CA 1
ATOM 1014 C C . ARG A 1 128 ? -14.410 -15.194 14.704 1.00 97.31 128 ARG A C 1
ATOM 1016 O O . ARG A 1 128 ? -14.529 -16.391 14.933 1.00 97.31 128 ARG A O 1
ATOM 1023 N N . LYS A 1 129 ? -15.278 -14.290 15.177 1.00 97.81 129 LYS A N 1
ATOM 1024 C CA . LYS A 1 129 ? -16.474 -14.666 15.957 1.00 97.81 129 LYS A CA 1
ATOM 1025 C C . LYS A 1 129 ? -17.459 -15.512 15.146 1.00 97.81 129 LYS A C 1
ATOM 1027 O O . LYS A 1 129 ? -18.143 -16.343 15.728 1.00 97.81 129 LYS A O 1
ATOM 1032 N N . ALA A 1 130 ? -17.510 -15.321 13.830 1.00 97.44 130 ALA A N 1
ATOM 1033 C CA . ALA A 1 130 ? -18.310 -16.132 12.916 1.00 97.44 130 ALA A CA 1
ATOM 1034 C C . ALA A 1 130 ? -17.666 -17.491 12.566 1.00 97.44 130 ALA A C 1
ATOM 1036 O O . ALA A 1 130 ? -18.282 -18.278 11.856 1.00 97.44 130 ALA A O 1
ATOM 1037 N N . GLY A 1 131 ? -16.452 -17.781 13.051 1.00 96.25 131 GLY A N 1
ATOM 1038 C CA . GLY A 1 131 ? -15.750 -19.047 12.822 1.00 96.25 131 GLY A CA 1
ATOM 1039 C C . GLY A 1 131 ? -14.795 -19.059 11.624 1.00 96.25 131 GLY A C 1
ATOM 1040 O O . GLY A 1 131 ? -14.307 -20.129 11.268 1.00 96.25 131 GLY A O 1
ATOM 1041 N N . ALA A 1 132 ? -14.516 -17.911 10.997 1.00 96.75 132 ALA A N 1
ATOM 1042 C CA . ALA A 1 132 ? -13.467 -17.812 9.983 1.00 96.75 132 ALA A CA 1
ATOM 1043 C C . ALA A 1 132 ? -12.081 -17.890 10.637 1.00 96.75 132 ALA A C 1
ATOM 1045 O O . ALA A 1 132 ? -11.865 -17.306 11.703 1.00 96.75 132 ALA A O 1
ATOM 1046 N N . SER A 1 133 ? -11.117 -18.511 9.956 1.00 94.12 133 SER A N 1
ATOM 1047 C CA . SER A 1 133 ? -9.727 -18.567 10.448 1.00 94.12 133 SER A CA 1
ATOM 1048 C C . SER A 1 133 ? -8.794 -17.588 9.751 1.00 94.12 133 SER A C 1
ATOM 1050 O O . SER A 1 133 ? -7.726 -17.279 10.280 1.00 94.12 133 SER A O 1
ATOM 1052 N N . LEU A 1 134 ? -9.171 -17.111 8.561 1.00 95.12 134 LEU A N 1
ATOM 1053 C CA . LEU A 1 134 ? -8.319 -16.240 7.761 1.00 95.12 134 LEU A CA 1
ATOM 1054 C C . LEU A 1 134 ? -9.088 -15.238 6.897 1.00 95.12 134 LEU A C 1
ATOM 1056 O O . LEU A 1 134 ? -10.269 -15.415 6.594 1.00 95.12 134 LEU A O 1
ATOM 1060 N N . ILE A 1 135 ? -8.378 -14.196 6.472 1.00 97.50 135 ILE A N 1
ATOM 1061 C CA . ILE A 1 135 ? -8.810 -13.254 5.441 1.00 97.50 135 ILE A CA 1
ATOM 1062 C C . ILE A 1 135 ? -7.705 -13.138 4.394 1.00 97.50 135 ILE A C 1
ATOM 1064 O O . ILE A 1 135 ? -6.568 -12.800 4.718 1.00 97.50 135 ILE A O 1
ATOM 1068 N N . LEU A 1 136 ? -8.054 -13.389 3.137 1.00 97.12 136 LEU A N 1
ATOM 1069 C CA . LEU A 1 136 ? -7.245 -13.071 1.969 1.00 97.12 136 LEU A CA 1
ATOM 1070 C C . LEU A 1 136 ? -7.529 -11.632 1.532 1.00 97.12 136 LEU A C 1
ATOM 1072 O O . LEU A 1 136 ? -8.684 -11.260 1.333 1.00 97.12 136 LEU A O 1
ATOM 1076 N N . LEU A 1 137 ? -6.475 -10.839 1.367 1.00 98.00 137 LEU A N 1
ATOM 1077 C CA . LEU A 1 137 ? -6.532 -9.445 0.945 1.00 98.00 137 LEU A CA 1
ATOM 1078 C C . LEU A 1 137 ? -5.958 -9.270 -0.456 1.00 98.00 137 LEU A C 1
ATOM 1080 O O . LEU A 1 137 ? -4.995 -9.939 -0.836 1.00 98.00 137 LEU A O 1
ATOM 1084 N N . ASN A 1 138 ? -6.490 -8.286 -1.178 1.00 97.31 138 ASN A N 1
ATOM 1085 C CA . ASN A 1 138 ? -5.823 -7.729 -2.351 1.00 97.31 138 ASN A CA 1
ATOM 1086 C C . ASN A 1 138 ? -4.416 -7.201 -2.013 1.00 97.31 138 ASN A C 1
ATOM 1088 O O . ASN A 1 138 ? -4.119 -6.926 -0.844 1.00 97.31 138 ASN A O 1
ATOM 1092 N N . PRO A 1 139 ? -3.567 -6.962 -3.027 1.00 96.75 139 PRO A N 1
ATOM 1093 C CA . PRO A 1 139 ? -2.266 -6.358 -2.809 1.00 96.75 139 PRO A CA 1
ATOM 1094 C C . PRO A 1 139 ? -2.327 -5.036 -2.051 1.00 96.75 139 PRO A C 1
ATOM 1096 O O . PRO A 1 139 ? -3.125 -4.149 -2.364 1.00 96.75 139 PRO A O 1
ATOM 1099 N N . LEU A 1 140 ? -1.430 -4.889 -1.079 1.00 96.56 140 LEU A N 1
ATOM 1100 C CA . LEU A 1 140 ? -1.321 -3.688 -0.248 1.00 96.56 140 LEU A CA 1
ATOM 1101 C C . LEU A 1 140 ? -0.095 -2.835 -0.603 1.00 96.56 140 LEU A C 1
ATOM 1103 O O . LEU A 1 140 ? 0.279 -1.967 0.182 1.00 96.56 140 LEU A O 1
ATOM 1107 N N . GLY A 1 141 ? 0.556 -3.101 -1.742 1.00 95.81 141 GLY A N 1
ATOM 1108 C CA . GLY A 1 141 ? 1.747 -2.379 -2.200 1.00 95.81 141 GLY A CA 1
ATOM 1109 C C . GLY A 1 141 ? 1.481 -0.887 -2.395 1.00 95.81 141 GLY A C 1
ATOM 1110 O O . GLY A 1 141 ? 0.398 -0.499 -2.830 1.00 95.81 141 GLY A O 1
ATOM 1111 N N . ALA A 1 142 ? 2.452 -0.049 -2.034 1.00 95.56 142 ALA A N 1
ATOM 1112 C CA . ALA A 1 142 ? 2.325 1.402 -2.137 1.00 95.56 142 ALA A CA 1
ATOM 1113 C C . ALA A 1 142 ? 2.128 1.887 -3.581 1.00 95.56 142 ALA A C 1
ATOM 1115 O O . ALA A 1 142 ? 2.656 1.297 -4.520 1.00 95.56 142 ALA A O 1
ATOM 1116 N N . GLN A 1 143 ? 1.397 2.994 -3.717 1.00 94.88 143 GLN A N 1
ATOM 1117 C CA . GLN A 1 143 ? 1.254 3.762 -4.955 1.00 94.88 143 GLN A CA 1
ATOM 1118 C C . GLN A 1 143 ? 2.147 5.000 -4.909 1.00 94.88 143 GLN A C 1
ATOM 1120 O O . GLN A 1 143 ? 2.610 5.399 -3.835 1.00 94.88 143 GLN A O 1
ATOM 1125 N N . THR A 1 144 ? 2.392 5.621 -6.061 1.00 94.62 144 THR A N 1
ATOM 1126 C CA . THR A 1 144 ? 3.016 6.948 -6.093 1.00 94.62 144 THR A CA 1
ATOM 1127 C C . THR A 1 144 ? 2.056 7.990 -5.502 1.00 94.62 144 THR A C 1
ATOM 1129 O O . THR A 1 144 ? 0.854 7.927 -5.765 1.00 94.62 144 THR A O 1
ATOM 1132 N N . PRO A 1 145 ? 2.548 8.953 -4.704 1.00 95.69 145 PRO A N 1
ATOM 1133 C CA . PRO A 1 145 ? 1.722 10.001 -4.098 1.00 95.69 145 PRO A CA 1
ATOM 1134 C C . PRO A 1 145 ? 1.409 11.116 -5.113 1.00 95.69 145 PRO A C 1
ATOM 1136 O O . PRO A 1 145 ? 1.810 12.262 -4.949 1.00 95.69 145 PRO A O 1
ATOM 1139 N N . THR A 1 146 ? 0.743 10.765 -6.209 1.00 95.44 146 THR A N 1
ATOM 1140 C CA . THR A 1 146 ? 0.498 11.649 -7.358 1.00 95.44 146 THR A CA 1
ATOM 1141 C C . THR A 1 146 ? -0.962 11.598 -7.776 1.00 95.44 146 THR A C 1
ATOM 1143 O O . THR A 1 146 ? -1.629 10.594 -7.538 1.00 95.44 146 THR A O 1
ATOM 1146 N N . LEU A 1 147 ? -1.435 12.655 -8.438 1.00 95.81 147 LEU A N 1
ATOM 1147 C CA . LEU A 1 147 ? -2.735 12.671 -9.105 1.00 95.81 147 LEU A CA 1
ATOM 1148 C C . LEU A 1 147 ? -2.563 12.494 -10.626 1.00 95.81 147 LEU A C 1
ATOM 1150 O O . LEU A 1 147 ? -1.599 13.037 -11.174 1.00 95.81 147 LEU A O 1
ATOM 1154 N N . PRO A 1 148 ? -3.475 11.778 -11.310 1.00 95.81 148 PRO A N 1
ATOM 1155 C CA . PRO A 1 148 ? -4.529 10.937 -10.732 1.00 95.81 148 PRO A CA 1
ATOM 1156 C C . PRO A 1 148 ? -3.934 9.790 -9.902 1.00 95.81 148 PRO A C 1
ATOM 1158 O O . PRO A 1 148 ? -2.879 9.237 -10.225 1.00 95.81 148 PRO A O 1
ATOM 1161 N N . TYR A 1 149 ? -4.595 9.465 -8.799 1.00 96.31 149 TYR A N 1
ATOM 1162 C CA . TYR A 1 149 ? -4.160 8.450 -7.861 1.00 96.31 149 TYR A CA 1
ATOM 1163 C C . TYR A 1 149 ? -4.454 7.070 -8.428 1.00 96.31 149 TYR A C 1
ATOM 1165 O O . TYR A 1 149 ? -5.593 6.752 -8.756 1.00 96.31 149 TYR A O 1
ATOM 1173 N N . GLN A 1 150 ? -3.430 6.226 -8.532 1.00 95.12 150 GLN A N 1
ATOM 1174 C CA . GLN A 1 150 ? -3.558 4.907 -9.141 1.00 95.12 150 GLN A CA 1
ATOM 1175 C C . GLN A 1 150 ? -4.491 3.988 -8.319 1.00 95.12 150 GLN A C 1
ATOM 1177 O O . GLN A 1 150 ? -4.112 3.573 -7.217 1.00 95.12 150 GLN A O 1
ATOM 1182 N N . PRO A 1 151 ? -5.671 3.595 -8.847 1.00 94.31 151 PRO A N 1
ATOM 1183 C CA . PRO A 1 151 ? -6.607 2.747 -8.110 1.00 94.31 151 PRO A CA 1
ATOM 1184 C C . PRO A 1 151 ? -6.223 1.260 -8.120 1.00 94.31 151 PRO A C 1
ATOM 1186 O O . PRO A 1 151 ? -6.642 0.520 -7.232 1.00 94.31 151 PRO A O 1
ATOM 1189 N N . SER A 1 152 ? -5.449 0.792 -9.108 1.00 94.69 152 SER A N 1
ATOM 1190 C CA . SER A 1 152 ? -5.143 -0.633 -9.277 1.00 94.69 152 SER A CA 1
ATOM 1191 C C . SER A 1 152 ? -4.150 -1.142 -8.222 1.00 94.69 152 SER A C 1
ATOM 1193 O O . SER A 1 152 ? -2.989 -0.719 -8.223 1.00 94.69 152 SER A O 1
ATOM 1195 N N . PRO A 1 153 ? -4.524 -2.132 -7.384 1.00 92.94 153 PRO A N 1
ATOM 1196 C CA . PRO A 1 153 ? -3.604 -2.764 -6.432 1.00 92.94 153 PRO A CA 1
ATOM 1197 C C . PRO A 1 153 ? -2.400 -3.452 -7.097 1.00 92.94 153 PRO A C 1
ATOM 1199 O O . PRO A 1 153 ? -1.363 -3.644 -6.464 1.00 92.94 153 PRO A O 1
ATOM 1202 N N . TYR A 1 154 ? -2.528 -3.817 -8.376 1.00 93.88 154 TYR A N 1
ATOM 1203 C CA . TYR A 1 154 ? -1.491 -4.508 -9.148 1.00 93.88 154 TYR A CA 1
ATOM 1204 C C . TYR A 1 154 ? -0.527 -3.553 -9.865 1.00 93.88 154 TYR A C 1
ATOM 1206 O O . TYR A 1 154 ? 0.457 -4.009 -10.440 1.00 93.88 154 TYR A O 1
ATOM 1214 N N . TYR A 1 155 ? -0.767 -2.239 -9.798 1.00 91.94 155 TYR A N 1
ATOM 1215 C CA . TYR A 1 155 ? 0.112 -1.203 -10.353 1.00 91.94 155 TYR A CA 1
ATOM 1216 C C . TYR A 1 155 ? 0.960 -0.526 -9.259 1.00 91.94 155 TYR A C 1
ATOM 1218 O O . TYR A 1 155 ? 1.179 0.676 -9.273 1.00 91.94 155 TYR A O 1
ATOM 1226 N N . ALA A 1 156 ? 1.421 -1.288 -8.265 1.00 91.88 156 ALA A N 1
ATOM 1227 C CA . ALA A 1 156 ? 2.161 -0.734 -7.130 1.00 91.88 156 ALA A CA 1
ATOM 1228 C C . ALA A 1 156 ? 3.522 -0.144 -7.550 1.00 91.88 156 ALA A C 1
ATOM 1230 O O . ALA A 1 156 ? 4.246 -0.767 -8.322 1.00 91.88 156 ALA A O 1
ATOM 1231 N N . SER A 1 157 ? 3.927 0.990 -6.973 1.00 93.00 157 SER A N 1
ATOM 1232 C CA . SER A 1 157 ? 5.282 1.554 -7.117 1.00 93.00 157 SER A CA 1
ATOM 1233 C C . SER A 1 157 ? 6.336 0.726 -6.376 1.00 93.00 157 SER A C 1
ATOM 1235 O O . SER A 1 157 ? 7.515 0.711 -6.723 1.00 93.00 157 SER A O 1
ATOM 1237 N N . THR A 1 158 ? 5.916 0.002 -5.337 1.00 93.50 158 THR A N 1
ATOM 1238 C CA . THR A 1 158 ? 6.770 -0.910 -4.578 1.00 93.50 158 THR A CA 1
ATOM 1239 C C . THR A 1 158 ? 5.955 -2.014 -3.919 1.00 93.50 158 THR A C 1
ATOM 1241 O O . THR A 1 158 ? 4.839 -1.806 -3.444 1.00 93.50 158 THR A O 1
ATOM 1244 N N . ARG A 1 159 ? 6.552 -3.207 -3.833 1.00 93.00 159 ARG A N 1
ATOM 1245 C CA . ARG A 1 159 ? 5.987 -4.363 -3.114 1.00 93.00 159 ARG A CA 1
ATOM 1246 C C . ARG A 1 159 ? 6.460 -4.452 -1.659 1.00 93.00 159 ARG A C 1
ATOM 1248 O O . ARG A 1 159 ? 5.925 -5.233 -0.874 1.00 93.00 159 ARG A O 1
ATOM 1255 N N . ARG A 1 160 ? 7.464 -3.651 -1.281 1.00 93.62 160 ARG A N 1
ATOM 1256 C CA . ARG A 1 160 ? 8.046 -3.655 0.071 1.00 93.62 160 ARG A CA 1
ATOM 1257 C C . ARG A 1 160 ? 7.244 -2.804 1.052 1.00 93.62 160 ARG A C 1
ATOM 1259 O O . ARG A 1 160 ? 7.038 -3.229 2.182 1.00 93.62 160 ARG A O 1
ATOM 1266 N N . PHE A 1 161 ? 6.795 -1.634 0.611 1.00 96.69 161 PHE A N 1
ATOM 1267 C CA . PHE A 1 161 ? 6.073 -0.657 1.432 1.00 96.69 161 PHE A CA 1
ATOM 1268 C C . PHE A 1 161 ? 4.574 -0.681 1.131 1.00 96.69 161 PHE A C 1
ATOM 1270 O O . PHE A 1 161 ? 4.146 -1.325 0.169 1.00 96.69 161 PHE A O 1
ATOM 1277 N N . ARG A 1 162 ? 3.766 -0.060 1.994 1.00 97.38 162 ARG A N 1
ATOM 1278 C CA . ARG A 1 162 ? 2.306 -0.220 1.980 1.00 97.38 162 ARG A CA 1
ATOM 1279 C C . ARG A 1 162 ? 1.583 1.022 1.490 1.00 97.38 162 ARG A C 1
ATOM 1281 O O . ARG A 1 162 ? 2.026 2.145 1.725 1.00 97.38 162 ARG A O 1
ATOM 1288 N N . ASN A 1 163 ? 0.450 0.809 0.832 1.00 97.62 163 ASN A N 1
ATOM 1289 C CA . ASN A 1 163 ? -0.413 1.888 0.386 1.00 97.62 163 ASN A CA 1
ATOM 1290 C C . ASN A 1 163 ? -1.022 2.631 1.584 1.00 97.62 163 ASN A C 1
ATOM 1292 O O . ASN A 1 163 ? -1.814 2.080 2.347 1.00 97.62 163 ASN A O 1
ATOM 1296 N N . VAL A 1 164 ? -0.657 3.905 1.709 1.00 97.56 164 VAL A N 1
ATOM 1297 C CA . VAL A 1 164 ? -1.081 4.797 2.792 1.00 97.56 164 VAL A CA 1
ATOM 1298 C C . VAL A 1 164 ? -2.556 5.185 2.698 1.00 97.56 164 VAL A C 1
ATOM 1300 O O . VAL A 1 164 ? -3.118 5.637 3.690 1.00 97.56 164 VAL A O 1
ATOM 1303 N N . VAL A 1 165 ? -3.226 4.950 1.562 1.00 97.62 165 VAL A N 1
ATOM 1304 C CA . VAL A 1 165 ? -4.674 5.182 1.424 1.00 97.62 165 VAL A CA 1
ATOM 1305 C C . VAL A 1 165 ? -5.489 4.335 2.409 1.00 97.62 165 VAL A C 1
ATOM 1307 O O . VAL A 1 165 ? -6.590 4.726 2.792 1.00 97.62 165 VAL A O 1
ATOM 1310 N N . TYR A 1 166 ? -4.939 3.206 2.869 1.00 98.50 166 TYR A N 1
ATOM 1311 C CA . TYR A 1 166 ? -5.567 2.329 3.858 1.00 98.50 166 TYR A CA 1
ATOM 1312 C C . TYR A 1 166 ? -5.362 2.787 5.305 1.00 98.50 166 TYR A C 1
ATOM 1314 O O . TYR A 1 166 ? -5.886 2.149 6.215 1.00 98.50 166 TYR A O 1
ATOM 1322 N N . LEU A 1 167 ? -4.624 3.874 5.549 1.00 98.44 167 LEU A N 1
ATOM 1323 C CA . LEU A 1 167 ? -4.516 4.436 6.890 1.00 98.44 167 LEU A CA 1
ATOM 1324 C C . LEU A 1 167 ? -5.874 4.913 7.383 1.00 98.44 167 LEU A C 1
ATOM 1326 O O . LEU A 1 167 ? -6.605 5.628 6.687 1.00 98.44 167 LEU A O 1
ATOM 1330 N N . ARG A 1 168 ? -6.168 4.558 8.627 1.00 98.56 168 ARG A N 1
ATOM 1331 C CA . ARG A 1 168 ? -7.202 5.194 9.418 1.00 98.56 168 ARG A CA 1
ATOM 1332 C C . ARG A 1 168 ? -6.615 6.444 10.064 1.00 98.56 168 ARG A C 1
ATOM 1334 O O . ARG A 1 168 ? -5.756 6.307 10.930 1.00 98.56 168 ARG A O 1
ATOM 1341 N N . VAL A 1 169 ? -7.059 7.632 9.654 1.00 98.50 169 VAL A N 1
ATOM 1342 C CA . VAL A 1 169 ? -6.476 8.907 10.116 1.00 98.50 169 VAL A CA 1
ATOM 1343 C C . VAL A 1 169 ? -6.639 9.074 11.627 1.00 98.50 169 VAL A C 1
ATOM 1345 O O . VAL A 1 169 ? -5.703 9.485 12.294 1.00 98.50 169 VAL A O 1
ATOM 1348 N N . GLU A 1 170 ? -7.781 8.680 12.186 1.00 98.00 170 GLU A N 1
ATOM 1349 C CA . GLU A 1 170 ? -8.057 8.804 13.622 1.00 98.00 170 GLU A CA 1
ATOM 1350 C C . GLU A 1 170 ? -7.259 7.826 14.502 1.00 98.00 170 GLU A C 1
ATOM 1352 O O . GLU A 1 170 ? -7.143 8.055 15.699 1.00 98.00 170 GLU A O 1
ATOM 1357 N N . ASP A 1 171 ? -6.700 6.751 13.932 1.00 98.12 171 ASP A N 1
ATOM 1358 C CA . ASP A 1 171 ? -5.901 5.748 14.662 1.00 98.12 171 ASP A CA 1
ATOM 1359 C C . ASP A 1 171 ? -4.381 6.037 14.566 1.00 98.12 171 ASP A C 1
ATOM 1361 O O . ASP A 1 171 ? -3.560 5.187 14.943 1.00 98.12 171 ASP A O 1
ATOM 1365 N N . VAL A 1 172 ? -4.001 7.188 14.000 1.00 98.4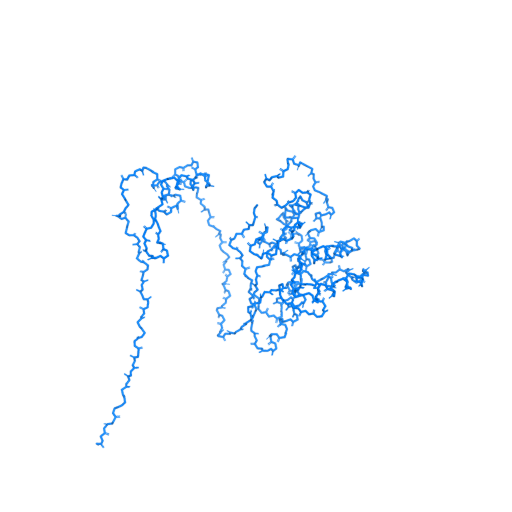4 172 VAL A N 1
ATOM 1366 C CA . VAL A 1 172 ? -2.623 7.689 13.916 1.00 98.44 172 VAL A CA 1
ATOM 1367 C C . VAL A 1 172 ? -2.269 8.430 15.203 1.00 98.44 172 VAL A C 1
ATOM 1369 O O . VAL A 1 172 ? -3.033 9.279 15.651 1.00 98.44 172 VAL A O 1
ATOM 1372 N N . ASP A 1 173 ? -1.105 8.137 15.786 1.00 98.19 173 ASP A N 1
ATOM 1373 C CA . ASP A 1 173 ? -0.668 8.807 17.018 1.00 98.19 173 ASP A CA 1
ATOM 1374 C C . ASP A 1 173 ? -0.564 10.335 16.795 1.00 98.19 173 ASP A C 1
ATOM 1376 O O . ASP A 1 173 ? 0.107 10.781 15.859 1.00 98.19 173 ASP A O 1
ATOM 1380 N N . GLY A 1 174 ? -1.222 11.121 17.654 1.00 97.56 174 GLY A N 1
ATOM 1381 C CA . GLY A 1 174 ? -1.305 12.580 17.570 1.00 97.56 174 GLY A CA 1
ATOM 1382 C C . GLY A 1 174 ? -2.546 13.109 16.846 1.00 97.56 174 GLY A C 1
ATOM 1383 O O . GLY A 1 174 ? -2.778 14.320 16.845 1.00 97.56 174 GLY A O 1
ATOM 1384 N N . ALA A 1 175 ? -3.366 12.238 16.247 1.00 98.00 175 ALA A N 1
ATOM 1385 C CA . ALA A 1 175 ? -4.622 12.631 15.609 1.00 98.00 175 ALA A CA 1
ATOM 1386 C C . ALA A 1 175 ? -5.617 13.265 16.595 1.00 98.00 175 ALA A C 1
ATOM 1388 O O . ALA A 1 175 ? -6.419 14.109 16.203 1.00 98.00 175 ALA A O 1
ATOM 1389 N N . GLU A 1 176 ? -5.537 12.909 17.877 1.00 97.56 176 GLU A N 1
ATOM 1390 C CA . GLU A 1 176 ? -6.318 13.488 18.971 1.00 97.56 176 GLU A CA 1
ATOM 1391 C C . GLU A 1 176 ? -6.034 14.980 19.216 1.00 97.56 176 GLU A C 1
ATOM 1393 O O . GLU A 1 176 ? -6.844 15.662 19.840 1.00 97.56 176 GLU A O 1
ATOM 1398 N N . HIS A 1 177 ? -4.909 15.498 18.714 1.00 97.56 177 HIS A N 1
ATOM 1399 C CA . HIS A 1 177 ? -4.517 16.904 18.846 1.00 97.56 177 HIS A CA 1
ATOM 1400 C C . HIS A 1 177 ? -4.951 17.772 17.658 1.00 97.56 177 HIS A C 1
ATOM 1402 O O . HIS A 1 177 ? -4.671 18.970 17.636 1.00 97.56 177 HIS A O 1
ATOM 1408 N N . VAL A 1 178 ? -5.625 17.188 16.663 1.00 97.69 178 VAL A N 1
ATOM 1409 C CA . VAL A 1 178 ? -6.106 17.889 15.469 1.00 97.69 178 VAL A CA 1
ATOM 1410 C C . VAL A 1 178 ? -7.628 17.828 15.423 1.00 97.69 178 VAL A C 1
ATOM 1412 O O . VAL A 1 178 ? -8.226 16.760 15.568 1.00 97.69 178 VAL A O 1
ATOM 1415 N N . ASP A 1 179 ? -8.280 18.964 15.160 1.00 97.56 179 ASP A N 1
ATOM 1416 C CA . ASP A 1 179 ? -9.710 18.949 14.861 1.00 97.56 179 ASP A CA 1
ATOM 1417 C C . ASP A 1 179 ? -9.963 18.353 13.471 1.00 97.56 179 ASP A C 1
ATOM 1419 O O . ASP A 1 179 ? -9.926 19.024 12.440 1.00 97.56 179 ASP A O 1
ATOM 1423 N N . LEU A 1 180 ? -10.238 17.052 13.455 1.00 97.81 180 LEU A N 1
ATOM 1424 C CA . LEU A 1 180 ? -10.596 16.317 12.248 1.00 97.81 180 LEU A CA 1
ATOM 1425 C C . LEU A 1 180 ? -12.092 16.430 11.900 1.00 97.81 180 LEU A C 1
ATOM 1427 O O . LEU A 1 180 ? -12.531 15.781 10.952 1.00 97.81 180 LEU A O 1
ATOM 1431 N N . ALA A 1 181 ? -12.912 17.199 12.632 1.00 97.56 181 ALA A N 1
ATOM 1432 C CA . ALA A 1 181 ? -14.351 17.290 12.363 1.00 97.56 181 ALA A CA 1
ATOM 1433 C C . ALA A 1 181 ? -14.684 17.789 10.944 1.00 97.56 181 ALA A C 1
ATOM 1435 O O . ALA A 1 181 ? -15.530 17.152 10.305 1.00 97.56 181 ALA A O 1
ATOM 1436 N N . PRO A 1 182 ? -14.013 18.826 10.397 1.00 97.44 182 PRO A N 1
ATOM 1437 C CA . PRO A 1 182 ? -14.242 19.253 9.018 1.00 97.44 182 PRO A CA 1
ATOM 1438 C C . PRO A 1 182 ? -13.929 18.140 8.008 1.00 97.44 182 PRO A C 1
ATOM 1440 O O . PRO A 1 182 ? -14.780 17.786 7.191 1.00 97.44 182 PRO A O 1
ATOM 1443 N N . ALA A 1 183 ? -12.762 17.499 8.139 1.00 97.88 183 ALA A N 1
ATOM 1444 C CA . ALA A 1 183 ? -12.349 16.408 7.258 1.00 97.88 183 ALA A CA 1
ATOM 1445 C C . ALA A 1 183 ? -13.282 15.187 7.361 1.00 97.88 183 ALA A C 1
ATOM 1447 O O . ALA A 1 183 ? -13.607 14.567 6.350 1.00 97.88 183 ALA A O 1
ATOM 1448 N N . ARG A 1 184 ? -13.788 14.872 8.563 1.00 97.44 184 ARG A N 1
ATOM 1449 C CA . ARG A 1 184 ? -14.794 13.818 8.770 1.00 97.44 184 ARG A CA 1
ATOM 1450 C C . ARG A 1 184 ? -16.113 14.122 8.061 1.00 97.44 184 ARG A C 1
ATOM 1452 O O . ARG A 1 184 ? -16.752 13.201 7.557 1.00 97.44 184 ARG A O 1
ATOM 1459 N N . ASN A 1 185 ? -16.541 15.383 8.011 1.00 97.62 185 ASN A N 1
ATOM 1460 C CA . ASN A 1 185 ? -17.757 15.761 7.289 1.00 97.62 185 ASN A CA 1
ATOM 1461 C C . ASN A 1 185 ? -17.590 15.576 5.775 1.00 97.62 185 ASN A C 1
ATOM 1463 O O . ASN A 1 185 ? -18.467 14.989 5.144 1.00 97.62 185 ASN A O 1
ATOM 1467 N N . GLU A 1 186 ? -16.447 15.974 5.210 1.00 97.88 186 GLU A N 1
ATOM 1468 C CA . GLU A 1 186 ? -16.112 15.687 3.806 1.00 97.88 186 GLU A CA 1
ATOM 1469 C C . GLU A 1 186 ? -16.046 14.173 3.535 1.00 97.88 186 GLU A C 1
ATOM 1471 O O . GLU A 1 186 ? -16.619 13.675 2.564 1.00 97.88 186 GLU A O 1
ATOM 1476 N N . ALA A 1 187 ? -15.411 13.418 4.436 1.00 97.88 187 ALA A N 1
ATOM 1477 C CA . ALA A 1 187 ? -15.309 11.964 4.369 1.00 97.88 187 ALA A CA 1
ATOM 1478 C C . ALA A 1 187 ? -16.679 11.270 4.343 1.00 97.88 187 ALA A C 1
ATOM 1480 O O . ALA A 1 187 ? -16.846 10.303 3.603 1.00 97.88 187 ALA A O 1
ATOM 1481 N N . ARG A 1 188 ? -17.669 11.757 5.106 1.00 97.31 188 ARG A N 1
ATOM 1482 C CA . ARG A 1 188 ? -19.038 11.208 5.100 1.00 97.31 188 ARG A CA 1
ATOM 1483 C C . ARG A 1 188 ? -19.703 11.323 3.733 1.00 97.31 188 ARG A C 1
ATOM 1485 O O . ARG A 1 188 ? -20.381 10.383 3.329 1.00 97.31 188 ARG A O 1
ATOM 1492 N N . VAL A 1 189 ? -19.485 12.431 3.021 1.00 97.62 189 VAL A N 1
ATOM 1493 C CA . VAL A 1 189 ? -20.006 12.615 1.657 1.00 97.62 189 VAL A CA 1
ATOM 1494 C C . VAL A 1 189 ? -19.386 11.576 0.725 1.00 97.62 189 VAL A C 1
ATOM 1496 O O . VAL A 1 189 ? -20.120 10.816 0.101 1.00 97.62 189 VAL A O 1
ATOM 1499 N N . LEU A 1 190 ? -18.051 11.454 0.725 1.00 97.75 190 LEU A N 1
ATOM 1500 C CA . LEU A 1 190 ? -17.336 10.439 -0.066 1.00 97.75 190 LEU A CA 1
ATOM 1501 C C . LEU A 1 190 ? -17.758 9.009 0.290 1.00 97.75 190 LEU A C 1
ATOM 1503 O O . LEU A 1 190 ? -17.786 8.123 -0.559 1.00 97.75 190 LEU A O 1
ATOM 1507 N N . ASN A 1 191 ? -18.067 8.753 1.561 1.00 97.62 191 ASN A N 1
ATOM 1508 C CA . ASN A 1 191 ? -18.479 7.433 2.018 1.00 97.62 191 ASN A CA 1
ATOM 1509 C C . ASN A 1 191 ? -19.904 7.058 1.583 1.00 97.62 191 ASN A C 1
ATOM 1511 O O . ASN A 1 191 ? -20.219 5.872 1.522 1.00 97.62 191 ASN A O 1
ATOM 1515 N N . GLY A 1 192 ? -20.745 8.048 1.269 1.00 96.62 192 GLY A N 1
ATOM 1516 C CA . GLY A 1 192 ? -22.072 7.839 0.690 1.00 96.62 192 GLY A CA 1
ATOM 1517 C C . GLY A 1 192 ? -22.054 7.534 -0.811 1.00 96.62 192 GLY A C 1
ATOM 1518 O O . GLY A 1 192 ? -23.070 7.111 -1.362 1.00 96.62 192 GLY A O 1
ATOM 1519 N N . GLU A 1 193 ? -20.920 7.724 -1.490 1.00 97.12 193 GLU A N 1
ATOM 1520 C CA . GLU A 1 193 ? -20.797 7.471 -2.924 1.00 97.12 193 GLU A CA 1
ATOM 1521 C C . GLU A 1 193 ? -20.668 5.970 -3.234 1.00 97.12 193 GLU A C 1
ATOM 1523 O O . GLU A 1 193 ? -19.957 5.211 -2.572 1.00 97.12 193 GLU A O 1
ATOM 1528 N N . ARG A 1 194 ? -21.340 5.523 -4.305 1.00 95.50 194 ARG A N 1
ATOM 1529 C CA . ARG A 1 194 ? -21.323 4.112 -4.733 1.00 95.50 194 ARG A CA 1
ATOM 1530 C C . ARG A 1 194 ? -19.946 3.655 -5.222 1.00 95.50 194 ARG A C 1
ATOM 1532 O O . ARG A 1 194 ? -19.602 2.481 -5.095 1.00 95.50 194 ARG A O 1
ATOM 1539 N N . ARG A 1 195 ? -19.192 4.553 -5.857 1.00 97.12 195 ARG A N 1
ATOM 1540 C CA . ARG A 1 195 ? -17.844 4.295 -6.379 1.00 97.12 195 ARG A CA 1
ATOM 1541 C C . ARG A 1 195 ? -16.830 5.031 -5.514 1.00 97.12 195 ARG A C 1
ATOM 1543 O O . ARG A 1 195 ? -17.135 6.087 -4.982 1.00 97.12 195 ARG A O 1
ATOM 1550 N N . ILE A 1 196 ? -15.643 4.451 -5.370 1.00 98.25 196 ILE A N 1
ATOM 1551 C CA . ILE A 1 196 ? -14.546 5.078 -4.630 1.00 98.25 196 ILE A CA 1
ATOM 1552 C C . ILE A 1 196 ? -13.919 6.139 -5.532 1.00 98.25 196 ILE A C 1
ATOM 1554 O O . ILE A 1 196 ? -13.368 5.803 -6.581 1.00 98.25 196 ILE A O 1
ATOM 1558 N N . ASP A 1 197 ? -13.985 7.396 -5.108 1.00 98.19 197 ASP A N 1
ATOM 1559 C CA . ASP A 1 197 ? -13.204 8.482 -5.694 1.00 98.19 197 ASP A CA 1
ATOM 1560 C C . ASP A 1 197 ? -11.812 8.510 -5.043 1.00 98.19 197 ASP A C 1
ATOM 1562 O O . ASP A 1 197 ? -11.609 9.077 -3.967 1.00 98.19 197 ASP A O 1
ATOM 1566 N N . TYR A 1 198 ? -10.855 7.817 -5.667 1.00 98.19 198 TYR A N 1
ATOM 1567 C CA . TYR A 1 198 ? -9.499 7.672 -5.130 1.00 98.19 198 TYR A CA 1
ATOM 1568 C C . TYR A 1 198 ? -8.764 9.007 -5.007 1.00 98.19 198 TYR A C 1
ATOM 1570 O O . TYR A 1 198 ? -8.028 9.190 -4.038 1.00 98.19 198 TYR A O 1
ATOM 1578 N N . ASP A 1 199 ? -8.983 9.936 -5.936 1.00 98.50 199 ASP A N 1
ATOM 1579 C CA . ASP A 1 199 ? -8.311 11.233 -5.947 1.00 98.50 199 ASP A CA 1
ATOM 1580 C C . ASP A 1 199 ? -8.767 12.073 -4.757 1.00 98.50 199 ASP A C 1
ATOM 1582 O O . ASP A 1 199 ? -7.938 12.549 -3.976 1.00 98.50 199 ASP A O 1
ATOM 1586 N N . ARG A 1 200 ? -10.086 12.187 -4.549 1.00 98.62 200 ARG A N 1
ATOM 1587 C CA . ARG A 1 200 ? -10.644 12.945 -3.420 1.00 98.62 200 ARG A CA 1
ATOM 1588 C C . ARG A 1 200 ? -10.311 12.295 -2.083 1.00 98.62 200 ARG A C 1
ATOM 1590 O O . ARG A 1 200 ? -9.983 13.005 -1.133 1.00 98.62 200 ARG A O 1
ATOM 1597 N N . VAL A 1 201 ? -10.337 10.963 -2.000 1.00 98.62 201 VAL A N 1
ATOM 1598 C CA . VAL A 1 201 ? -9.920 10.228 -0.794 1.00 98.62 201 VAL A CA 1
ATOM 1599 C C . VAL A 1 201 ? -8.443 10.471 -0.485 1.00 98.62 201 VAL A C 1
ATOM 1601 O O . VAL A 1 201 ? -8.101 10.789 0.657 1.00 98.62 201 VAL A O 1
ATOM 1604 N N . PHE A 1 202 ? -7.565 10.342 -1.483 1.00 98.50 202 PHE A N 1
ATOM 1605 C CA . PHE A 1 202 ? -6.130 10.556 -1.318 1.00 98.50 202 PHE A CA 1
ATOM 1606 C C . PHE A 1 202 ? -5.828 11.991 -0.883 1.00 98.50 202 PHE A C 1
ATOM 1608 O O . PHE A 1 202 ? -5.106 12.187 0.095 1.00 98.50 202 PHE A O 1
ATOM 1615 N N . GLN A 1 203 ? -6.420 12.987 -1.543 1.00 98.62 203 GLN A N 1
ATOM 1616 C CA . GLN A 1 203 ? -6.266 14.396 -1.180 1.00 98.62 203 GLN A CA 1
ATOM 1617 C C . GLN A 1 203 ? -6.753 14.669 0.248 1.00 98.62 203 GLN A C 1
ATOM 1619 O O . GLN A 1 203 ? -6.027 15.274 1.035 1.00 98.62 203 GLN A O 1
ATOM 1624 N N . LEU A 1 204 ? -7.955 14.201 0.605 1.00 98.75 204 LEU A N 1
ATOM 1625 C CA . LEU A 1 204 ? -8.545 14.419 1.927 1.00 98.75 204 LEU A CA 1
ATOM 1626 C C . LEU A 1 204 ? -7.684 13.808 3.038 1.00 98.75 204 LEU A C 1
ATOM 1628 O O . LEU A 1 204 ? -7.347 14.493 4.007 1.00 98.75 204 LEU A O 1
ATOM 1632 N N . LYS A 1 205 ? -7.288 12.536 2.885 1.00 98.81 205 LYS A N 1
ATOM 1633 C CA . LYS A 1 205 ? -6.416 11.861 3.856 1.00 98.81 205 LYS A CA 1
ATOM 1634 C C . LYS A 1 205 ? -5.048 12.532 3.937 1.00 98.81 205 LYS A C 1
ATOM 1636 O O . LYS A 1 205 ? -4.563 12.736 5.044 1.00 98.81 205 LYS A O 1
ATOM 1641 N N . THR A 1 206 ? -4.452 12.922 2.809 1.00 98.62 206 THR A N 1
ATOM 1642 C CA . THR A 1 206 ? -3.148 13.607 2.786 1.00 98.62 206 THR A CA 1
ATOM 1643 C C . THR A 1 206 ? -3.200 14.915 3.572 1.00 98.62 206 THR A C 1
ATOM 1645 O O . THR A 1 206 ? -2.400 15.084 4.490 1.00 98.62 206 THR A O 1
ATOM 1648 N N . ARG A 1 207 ? -4.191 15.786 3.316 1.00 98.56 207 ARG A N 1
ATOM 1649 C CA . ARG A 1 207 ? -4.349 17.057 4.052 1.00 98.56 207 ARG A CA 1
ATOM 1650 C C . ARG A 1 207 ? -4.456 16.841 5.563 1.00 98.56 207 ARG A C 1
ATOM 1652 O O . ARG A 1 207 ? -3.795 17.535 6.332 1.00 98.56 207 ARG A O 1
ATOM 1659 N N . ALA A 1 208 ? -5.267 15.876 5.993 1.00 98.75 208 ALA A N 1
ATOM 1660 C CA . ALA A 1 208 ? -5.441 15.582 7.412 1.00 98.75 208 ALA A CA 1
ATOM 1661 C C . ALA A 1 208 ? -4.169 14.991 8.044 1.00 98.75 208 ALA A C 1
ATOM 1663 O O . ALA A 1 208 ? -3.741 15.425 9.109 1.00 98.75 208 ALA A O 1
ATOM 1664 N N . LEU A 1 209 ? -3.518 14.039 7.374 1.00 98.81 209 LEU A N 1
ATOM 1665 C CA . LEU A 1 209 ? -2.285 13.417 7.862 1.00 98.81 209 LEU A CA 1
ATOM 1666 C C . LEU A 1 209 ? -1.127 14.419 7.947 1.00 98.81 209 LEU A C 1
ATOM 1668 O O . LEU A 1 209 ? -0.314 14.323 8.859 1.00 98.81 209 LEU A O 1
ATOM 1672 N N . GLU A 1 210 ? -1.053 15.393 7.039 1.00 98.62 210 GLU A N 1
ATOM 1673 C CA . GLU A 1 210 ? -0.084 16.492 7.122 1.00 98.62 210 GLU A CA 1
ATOM 1674 C C . GLU A 1 210 ? -0.330 17.390 8.338 1.00 98.62 210 GLU A C 1
ATOM 1676 O O . GLU A 1 210 ? 0.625 17.796 9.001 1.00 98.62 210 GLU A O 1
ATOM 1681 N N . GLN A 1 211 ? -1.594 17.679 8.673 1.00 98.62 211 GLN A N 1
ATOM 1682 C CA . GLN A 1 211 ? -1.927 18.411 9.898 1.00 98.62 211 GLN A CA 1
ATOM 1683 C C . GLN A 1 211 ? -1.462 17.649 11.140 1.00 98.62 211 GLN A C 1
ATOM 1685 O O . GLN A 1 211 ? -0.808 18.242 11.995 1.00 98.62 211 GLN A O 1
ATOM 1690 N N . VAL A 1 212 ? -1.740 16.343 11.208 1.00 98.75 212 VAL A N 1
ATOM 1691 C CA . VAL A 1 212 ? -1.315 15.490 12.328 1.00 98.75 212 VAL A CA 1
ATOM 1692 C C . VAL A 1 212 ? 0.208 15.429 12.425 1.00 98.75 212 VAL A C 1
ATOM 1694 O O . VAL A 1 212 ? 0.759 15.640 13.501 1.00 98.75 212 VAL A O 1
ATOM 1697 N N . PHE A 1 213 ? 0.903 15.226 11.305 1.00 98.81 213 PHE A N 1
ATOM 1698 C CA . PHE A 1 213 ? 2.364 15.168 11.279 1.00 98.81 213 PHE A CA 1
ATOM 1699 C C . PHE A 1 213 ? 3.021 16.456 11.788 1.00 98.81 213 PHE A C 1
ATOM 1701 O O . PHE A 1 213 ? 4.008 16.381 12.511 1.00 98.81 213 PHE A O 1
ATOM 1708 N N . ARG A 1 214 ? 2.471 17.637 11.470 1.00 98.31 214 ARG A N 1
ATOM 1709 C CA . ARG A 1 214 ? 3.009 18.913 11.981 1.00 98.31 214 ARG A CA 1
ATOM 1710 C C . ARG A 1 214 ? 2.945 19.030 13.504 1.00 98.31 214 ARG A C 1
ATOM 1712 O O . ARG A 1 214 ? 3.783 19.713 14.079 1.00 98.31 214 ARG A O 1
ATOM 1719 N N . ILE A 1 215 ? 1.953 18.406 14.136 1.00 97.62 215 ILE A N 1
ATOM 1720 C CA . ILE A 1 215 ? 1.752 18.461 15.589 1.00 97.62 215 ILE A CA 1
ATOM 1721 C C . ILE A 1 215 ? 2.499 17.327 16.300 1.00 97.62 215 ILE A C 1
ATOM 1723 O O . ILE A 1 215 ? 3.062 17.541 17.369 1.00 97.62 215 ILE A O 1
ATOM 1727 N N . ALA A 1 216 ? 2.530 16.133 15.704 1.00 97.44 216 ALA A N 1
ATOM 1728 C CA . ALA A 1 216 ? 3.106 14.926 16.296 1.00 97.44 216 ALA A CA 1
ATOM 1729 C C . ALA A 1 216 ? 4.044 14.173 15.320 1.00 97.44 216 ALA A C 1
ATOM 1731 O O . ALA A 1 216 ? 3.758 13.037 14.913 1.00 97.44 216 ALA A O 1
ATOM 1732 N N . PRO A 1 217 ? 5.188 14.772 14.936 1.00 97.81 217 PRO A N 1
ATOM 1733 C CA . PRO A 1 217 ? 6.114 14.167 13.974 1.00 97.81 217 PRO A CA 1
ATOM 1734 C C . PRO A 1 217 ? 6.907 12.982 14.548 1.00 97.81 217 PRO A C 1
ATOM 1736 O O . PRO A 1 217 ? 7.404 12.152 13.787 1.00 97.81 217 PRO A O 1
ATOM 1739 N N . GLU A 1 218 ? 7.006 12.871 15.875 1.00 97.38 218 GLU A N 1
ATOM 1740 C CA . GLU A 1 218 ? 7.886 11.922 16.573 1.00 97.38 218 GLU A CA 1
ATOM 1741 C C . GLU A 1 218 ? 7.103 10.954 17.482 1.00 97.38 218 GLU A C 1
ATOM 1743 O O . GLU A 1 218 ? 7.239 10.973 18.708 1.00 97.38 218 GLU A O 1
ATOM 1748 N N . PRO A 1 219 ? 6.247 10.079 16.920 1.00 97.56 219 PRO A N 1
ATOM 1749 C CA . PRO A 1 219 ? 5.523 9.100 17.710 1.00 97.56 219 PRO A CA 1
ATOM 1750 C C . PRO A 1 219 ? 6.476 8.067 18.322 1.00 97.56 219 PRO A C 1
ATOM 1752 O O . PRO A 1 219 ? 7.497 7.672 17.745 1.00 97.56 219 PRO A O 1
ATOM 1755 N N . ARG A 1 220 ? 6.103 7.556 19.498 1.00 97.81 220 ARG A N 1
ATOM 1756 C CA . ARG A 1 220 ? 6.913 6.578 20.229 1.00 97.81 220 ARG A CA 1
ATOM 1757 C C . ARG A 1 220 ? 7.172 5.329 19.380 1.00 97.81 220 ARG A C 1
ATOM 1759 O O . ARG A 1 220 ? 6.247 4.668 18.915 1.00 97.81 220 ARG A O 1
ATOM 1766 N N . GLY A 1 221 ? 8.445 4.954 19.264 1.00 97.88 221 GLY A N 1
ATOM 1767 C CA . GLY A 1 221 ? 8.882 3.758 18.537 1.00 97.88 221 GLY A CA 1
ATOM 1768 C C . GLY A 1 221 ? 9.228 3.993 17.065 1.00 97.88 221 GLY A C 1
ATOM 1769 O O . GLY A 1 221 ? 9.736 3.060 16.435 1.00 97.88 221 GLY A O 1
ATOM 1770 N N . LEU A 1 222 ? 9.035 5.213 16.542 1.00 98.56 222 LEU A N 1
ATOM 1771 C CA . LEU A 1 222 ? 9.423 5.574 15.178 1.00 98.56 222 LEU A CA 1
ATOM 1772 C C . LEU A 1 222 ? 10.898 5.251 14.913 1.00 98.56 222 LEU A C 1
ATOM 1774 O O . LEU A 1 222 ? 11.189 4.496 13.992 1.00 98.56 222 LEU A O 1
ATOM 1778 N N . ASP A 1 223 ? 11.823 5.695 15.766 1.00 98.25 223 ASP A N 1
ATOM 1779 C CA . ASP A 1 223 ? 13.265 5.476 15.568 1.00 98.25 223 ASP A CA 1
ATOM 1780 C C . ASP A 1 223 ? 13.649 4.006 15.420 1.00 98.25 223 ASP A C 1
ATOM 1782 O O . ASP A 1 223 ? 14.510 3.649 14.615 1.00 98.25 223 ASP A O 1
ATOM 1786 N N . SER A 1 224 ? 13.000 3.129 16.187 1.00 98.31 224 SER A N 1
ATOM 1787 C CA . SER A 1 224 ? 13.236 1.691 16.088 1.00 98.31 224 SER A CA 1
ATOM 1788 C C . SER A 1 224 ? 12.784 1.149 14.735 1.00 98.31 224 SER A C 1
ATOM 1790 O O . SER A 1 224 ? 13.526 0.412 14.088 1.00 98.31 224 SER A O 1
ATOM 1792 N N . TYR A 1 225 ? 11.599 1.552 14.277 1.00 98.44 225 TYR A N 1
ATOM 1793 C CA . TYR A 1 225 ? 11.098 1.208 12.950 1.00 98.44 225 TYR A CA 1
ATOM 1794 C C . TYR A 1 225 ? 12.003 1.753 11.836 1.00 98.44 225 TYR A C 1
ATOM 1796 O O . TYR A 1 225 ? 12.356 1.014 10.915 1.00 98.44 225 TYR A O 1
ATOM 1804 N N . LEU A 1 226 ? 12.461 3.005 11.946 1.00 98.44 226 LEU A N 1
ATOM 1805 C CA . LEU A 1 226 ? 13.376 3.609 10.977 1.00 98.44 226 LEU A CA 1
ATOM 1806 C C . LEU A 1 226 ? 14.710 2.861 10.904 1.00 98.44 226 LEU A C 1
ATOM 1808 O O . LEU A 1 226 ? 15.209 2.623 9.803 1.00 98.44 226 LEU A O 1
ATOM 1812 N N . ARG A 1 227 ? 15.271 2.444 12.048 1.00 98.25 227 ARG A N 1
ATOM 1813 C CA . ARG A 1 227 ? 16.496 1.629 12.087 1.00 98.25 227 ARG A CA 1
ATOM 1814 C C . ARG A 1 227 ? 16.303 0.271 11.415 1.00 98.25 227 ARG A C 1
ATOM 1816 O O . ARG A 1 227 ? 17.153 -0.124 10.624 1.00 98.25 227 ARG A O 1
ATOM 1823 N N . VAL A 1 228 ? 15.190 -0.411 11.691 1.00 97.75 228 VAL A N 1
ATOM 1824 C CA . VAL A 1 228 ? 14.880 -1.729 11.107 1.00 97.75 228 VAL A CA 1
ATOM 1825 C C . VAL A 1 228 ? 14.674 -1.638 9.594 1.00 97.75 228 VAL A C 1
ATOM 1827 O O . VAL A 1 228 ? 15.204 -2.455 8.843 1.00 97.75 228 VAL A O 1
ATOM 1830 N N . GLN A 1 229 ? 13.929 -0.639 9.116 1.00 97.75 229 GLN A N 1
ATOM 1831 C CA . GLN A 1 229 ? 13.662 -0.489 7.683 1.00 97.75 229 GLN A CA 1
ATOM 1832 C C . GLN A 1 229 ? 14.858 0.077 6.904 1.00 97.75 229 GLN A C 1
ATOM 1834 O O . GLN A 1 229 ? 15.055 -0.245 5.724 1.00 97.75 229 GLN A O 1
ATOM 1839 N N . GLY A 1 230 ? 15.664 0.909 7.564 1.00 97.12 230 GLY A N 1
ATOM 1840 C CA . GLY A 1 230 ? 16.948 1.399 7.090 1.00 97.12 230 GLY A CA 1
ATOM 1841 C C . GLY A 1 230 ? 16.886 2.141 5.754 1.00 97.12 230 GLY A C 1
ATOM 1842 O O . GLY A 1 230 ? 15.943 2.871 5.434 1.00 97.12 230 GLY A O 1
ATOM 1843 N N . ARG A 1 231 ? 17.933 1.946 4.942 1.00 97.38 231 ARG A N 1
ATOM 1844 C CA . ARG A 1 231 ? 18.136 2.661 3.671 1.00 97.38 231 ARG A CA 1
ATOM 1845 C C . ARG A 1 231 ? 16.989 2.472 2.680 1.00 97.38 231 ARG A C 1
ATOM 1847 O O . ARG A 1 231 ? 16.696 3.387 1.919 1.00 97.38 231 ARG A O 1
ATOM 1854 N N . ALA A 1 232 ? 16.334 1.315 2.680 1.00 97.38 232 ALA A N 1
ATOM 1855 C CA . ALA A 1 232 ? 15.264 1.039 1.728 1.00 97.38 232 ALA A CA 1
ATOM 1856 C C . ALA A 1 232 ? 14.056 1.962 1.928 1.00 97.38 232 ALA A C 1
ATOM 1858 O O . ALA A 1 232 ? 13.519 2.469 0.946 1.00 97.38 232 ALA A O 1
ATOM 1859 N N . LEU A 1 233 ? 13.663 2.217 3.181 1.00 98.50 233 LEU A N 1
ATOM 1860 C CA . LEU A 1 233 ? 12.560 3.129 3.484 1.00 98.50 233 LEU A CA 1
ATOM 1861 C C . LEU A 1 233 ? 12.934 4.573 3.159 1.00 98.50 233 LEU A C 1
ATOM 1863 O O . LEU A 1 233 ? 12.136 5.283 2.559 1.00 98.50 233 LEU A O 1
ATOM 1867 N N . ARG A 1 234 ? 14.169 4.983 3.469 1.00 98.06 234 ARG A N 1
ATOM 1868 C CA . ARG A 1 234 ? 14.664 6.316 3.101 1.00 98.06 234 ARG A CA 1
ATOM 1869 C C . ARG A 1 234 ? 14.671 6.526 1.584 1.00 98.06 234 ARG A C 1
ATOM 1871 O O . ARG A 1 234 ? 14.215 7.558 1.114 1.00 98.06 234 ARG A O 1
ATOM 1878 N N . ASN A 1 235 ? 15.141 5.544 0.813 1.00 96.81 235 ASN A N 1
ATOM 1879 C CA . ASN A 1 235 ? 15.131 5.617 -0.650 1.00 96.81 235 ASN A CA 1
ATOM 1880 C C . ASN A 1 235 ? 13.700 5.709 -1.201 1.00 96.81 235 ASN A C 1
ATOM 1882 O O . ASN A 1 235 ? 13.450 6.497 -2.109 1.00 96.81 235 ASN A O 1
ATOM 1886 N N . PHE A 1 236 ? 12.766 4.933 -0.644 1.00 97.69 236 PHE A N 1
ATOM 1887 C CA . PHE A 1 236 ? 11.355 5.000 -1.024 1.00 97.69 236 PHE A CA 1
ATOM 1888 C C . PHE A 1 236 ? 10.740 6.368 -0.706 1.00 97.69 236 PHE A C 1
ATOM 1890 O O . PHE A 1 236 ? 10.121 6.971 -1.575 1.00 97.69 236 PHE A O 1
ATOM 1897 N N . ALA A 1 237 ? 10.977 6.900 0.494 1.00 98.25 237 ALA A N 1
ATOM 1898 C CA . ALA A 1 237 ? 10.516 8.230 0.875 1.00 98.25 237 ALA A CA 1
ATOM 1899 C C . ALA A 1 237 ? 11.108 9.325 -0.030 1.00 98.25 237 ALA A C 1
ATOM 1901 O O . ALA A 1 237 ? 10.364 10.156 -0.538 1.00 98.25 237 ALA A O 1
ATOM 1902 N N . ASN A 1 238 ? 12.411 9.275 -0.326 1.00 96.88 238 ASN A N 1
ATOM 1903 C CA . ASN A 1 238 ? 13.052 10.184 -1.283 1.00 96.88 238 ASN A CA 1
ATOM 1904 C C . ASN A 1 238 ? 12.409 10.108 -2.674 1.00 96.88 238 ASN A C 1
ATOM 1906 O O . ASN A 1 238 ? 12.197 11.137 -3.312 1.00 96.88 238 ASN A O 1
ATOM 1910 N N . SER A 1 239 ? 12.100 8.896 -3.146 1.00 95.50 239 SER A N 1
ATOM 1911 C CA . SER A 1 239 ? 11.405 8.698 -4.419 1.00 95.50 239 SER A CA 1
ATOM 1912 C C . SER A 1 239 ? 10.019 9.331 -4.392 1.00 95.50 239 SER A C 1
ATOM 1914 O O . SER A 1 239 ? 9.660 10.012 -5.342 1.00 95.50 239 SER A O 1
ATOM 1916 N N . ASN A 1 240 ? 9.261 9.159 -3.308 1.00 97.25 240 ASN A N 1
ATOM 1917 C CA . ASN A 1 240 ? 7.936 9.754 -3.160 1.00 97.25 240 ASN A CA 1
ATOM 1918 C C . ASN A 1 240 ? 7.973 11.285 -3.218 1.00 97.25 240 ASN A C 1
ATOM 1920 O O . ASN A 1 240 ? 7.171 11.864 -3.942 1.00 97.25 240 ASN A O 1
ATOM 1924 N N . VAL A 1 241 ? 8.929 11.932 -2.539 1.00 97.44 241 VAL A N 1
ATOM 1925 C CA . VAL A 1 241 ? 9.102 13.396 -2.623 1.00 97.44 241 VAL A CA 1
ATOM 1926 C C . VAL A 1 241 ? 9.377 13.841 -4.062 1.00 97.44 241 VAL A C 1
ATOM 1928 O O . VAL A 1 241 ? 8.843 14.846 -4.524 1.00 97.44 241 VAL A O 1
ATOM 1931 N N . ARG A 1 242 ? 10.179 13.078 -4.812 1.00 95.75 242 ARG A N 1
ATOM 1932 C CA . ARG A 1 242 ? 10.434 13.371 -6.230 1.00 95.75 242 ARG A CA 1
ATOM 1933 C C . ARG A 1 242 ? 9.200 13.134 -7.102 1.00 95.75 242 ARG A C 1
ATOM 1935 O O . ARG A 1 242 ? 8.947 13.943 -7.989 1.00 95.75 242 ARG A O 1
ATOM 1942 N N . CYS A 1 243 ? 8.408 12.098 -6.822 1.00 95.44 243 CYS A N 1
ATOM 1943 C CA . CYS A 1 243 ? 7.141 11.851 -7.512 1.00 95.44 243 CYS A CA 1
ATOM 1944 C C . CYS A 1 243 ? 6.149 13.006 -7.323 1.00 95.44 243 CYS A C 1
ATOM 1946 O O . CYS A 1 243 ? 5.480 13.380 -8.278 1.00 95.44 243 CYS A O 1
ATOM 1948 N N . GLU A 1 244 ? 6.063 13.593 -6.127 1.00 95.25 244 GLU A N 1
ATOM 1949 C CA . GLU A 1 244 ? 5.192 14.754 -5.871 1.00 95.25 244 GLU A CA 1
ATOM 1950 C C . GLU A 1 244 ? 5.566 15.959 -6.744 1.00 95.25 244 GLU A C 1
ATOM 1952 O O . GLU A 1 244 ? 4.691 16.722 -7.144 1.00 95.25 244 GLU A O 1
ATOM 1957 N N . ARG A 1 245 ? 6.857 16.112 -7.071 1.00 93.94 245 ARG A N 1
ATOM 1958 C CA . ARG A 1 245 ? 7.366 17.211 -7.902 1.00 93.94 245 ARG A CA 1
ATOM 1959 C C . ARG A 1 245 ? 7.264 16.934 -9.401 1.00 93.94 245 ARG A C 1
ATOM 1961 O O . ARG A 1 245 ? 6.889 17.820 -10.160 1.00 93.94 245 ARG A O 1
ATOM 1968 N N . HIS A 1 246 ? 7.642 15.730 -9.823 1.00 94.44 246 HIS A N 1
ATOM 1969 C CA . HIS A 1 246 ? 7.895 15.404 -11.233 1.00 94.44 246 HIS A CA 1
ATOM 1970 C C . HIS A 1 246 ? 6.906 14.386 -11.818 1.00 94.44 246 HIS A C 1
ATOM 1972 O O . HIS A 1 246 ? 7.026 13.997 -12.978 1.00 94.44 246 HIS A O 1
ATOM 1978 N N . GLY A 1 247 ? 5.931 13.932 -11.030 1.00 93.69 247 GLY A N 1
ATOM 1979 C CA . GLY A 1 247 ? 4.973 12.905 -11.427 1.00 93.69 247 GLY A CA 1
ATOM 1980 C C . GLY A 1 247 ? 5.517 11.473 -11.296 1.00 93.69 247 GLY A C 1
ATOM 1981 O O . GLY A 1 247 ? 6.656 11.259 -10.881 1.00 93.69 247 GLY A O 1
ATOM 1982 N N . PRO A 1 248 ? 4.709 10.455 -11.640 1.00 91.50 248 PRO A N 1
ATOM 1983 C CA . PRO A 1 248 ? 5.019 9.050 -11.353 1.00 91.50 248 PRO A CA 1
ATOM 1984 C C . PRO A 1 248 ? 6.067 8.416 -12.286 1.00 91.50 248 PRO A C 1
ATOM 1986 O O . PRO A 1 248 ? 6.643 7.385 -11.945 1.00 91.50 248 PRO A O 1
ATOM 1989 N N . ALA A 1 249 ? 6.317 9.002 -13.461 1.00 90.38 249 ALA A N 1
ATOM 1990 C CA . ALA A 1 249 ? 7.182 8.434 -14.493 1.00 90.38 249 ALA A CA 1
ATOM 1991 C C . ALA A 1 249 ? 8.651 8.838 -14.286 1.00 90.38 249 ALA A C 1
ATOM 1993 O O . ALA A 1 249 ? 9.153 9.765 -14.917 1.00 90.38 249 ALA A O 1
ATOM 1994 N N . TRP A 1 250 ? 9.372 8.138 -13.406 1.00 89.69 250 TRP A N 1
ATOM 1995 C CA . TRP A 1 250 ? 10.723 8.567 -13.013 1.00 89.69 250 TRP A CA 1
ATOM 1996 C C . TRP A 1 250 ? 11.746 8.609 -14.153 1.00 89.69 250 TRP A C 1
ATOM 1998 O O . TRP A 1 250 ? 12.697 9.383 -14.096 1.00 89.69 250 TRP A O 1
ATOM 2008 N N . ARG A 1 251 ? 11.543 7.822 -15.216 1.00 90.56 251 ARG A N 1
ATOM 2009 C CA . ARG A 1 251 ? 12.418 7.838 -16.401 1.00 90.56 251 ARG A CA 1
ATOM 2010 C C . ARG A 1 251 ? 12.315 9.115 -17.229 1.00 90.56 251 ARG A C 1
ATOM 2012 O O . ARG A 1 251 ? 13.222 9.386 -18.005 1.00 90.56 251 ARG A O 1
ATOM 2019 N N . SER A 1 252 ? 11.227 9.870 -17.090 1.00 90.62 252 SER A N 1
ATOM 2020 C CA . SER A 1 252 ? 11.050 11.160 -17.760 1.00 90.62 252 SER A CA 1
ATOM 2021 C C . SER A 1 252 ? 11.375 12.344 -16.854 1.00 90.62 252 SER A C 1
ATOM 2023 O O . SER A 1 252 ? 11.159 13.486 -17.254 1.00 90.62 252 SER A O 1
ATOM 2025 N N . TRP A 1 253 ? 11.843 12.105 -15.625 1.00 92.75 253 TRP A N 1
ATOM 2026 C CA . TRP A 1 253 ? 12.229 13.197 -14.743 1.00 92.75 253 TRP A CA 1
ATOM 2027 C C . TRP A 1 253 ? 13.431 13.952 -15.316 1.00 92.75 253 TRP A C 1
ATOM 2029 O O . TRP A 1 253 ? 14.332 13.337 -15.896 1.00 92.75 253 TRP A O 1
ATOM 2039 N N . PRO A 1 254 ? 13.486 15.281 -15.131 1.00 92.50 254 PRO A N 1
ATOM 2040 C CA . PRO A 1 254 ? 14.690 16.033 -15.440 1.00 92.50 254 PRO A CA 1
ATOM 2041 C C . PRO A 1 254 ? 15.850 15.552 -14.559 1.00 92.50 254 PRO A C 1
ATOM 2043 O O . PRO A 1 254 ? 15.644 14.964 -13.492 1.00 92.50 254 PRO A O 1
ATOM 2046 N N . ASN A 1 255 ? 17.082 15.845 -14.978 1.00 87.94 255 ASN A N 1
ATOM 2047 C CA . ASN A 1 255 ? 18.265 15.616 -14.152 1.00 87.94 255 ASN A CA 1
ATOM 2048 C C . ASN A 1 255 ? 18.277 16.599 -12.964 1.00 87.94 255 ASN A C 1
ATOM 2050 O O . ASN A 1 255 ? 18.906 17.653 -13.009 1.00 87.94 255 ASN A O 1
ATOM 2054 N N . ASP A 1 256 ? 17.505 16.274 -11.930 1.00 84.88 256 ASP A N 1
ATOM 2055 C CA . ASP A 1 256 ? 17.332 17.065 -10.717 1.00 84.88 256 ASP A CA 1
ATOM 2056 C C . ASP A 1 256 ? 18.248 16.538 -9.609 1.00 84.88 256 ASP A C 1
ATOM 2058 O O . ASP A 1 256 ? 17.924 15.571 -8.908 1.00 84.88 256 ASP A O 1
ATOM 2062 N N . SER A 1 257 ? 19.399 17.185 -9.440 1.00 84.56 257 SER A N 1
ATOM 2063 C CA . SER A 1 257 ? 20.365 16.852 -8.393 1.00 84.56 257 SER A CA 1
ATOM 2064 C C . SER A 1 257 ? 20.013 17.438 -7.023 1.00 84.56 257 SER A C 1
ATOM 2066 O O . SER A 1 257 ? 20.761 17.206 -6.075 1.00 84.56 257 SER A O 1
ATOM 2068 N N . ALA A 1 258 ? 18.913 18.192 -6.889 1.00 89.38 258 ALA A N 1
ATOM 2069 C CA . ALA A 1 258 ? 18.541 18.782 -5.609 1.00 89.38 258 ALA A CA 1
ATOM 2070 C C . ALA A 1 258 ? 18.267 17.690 -4.564 1.00 89.38 258 ALA A C 1
ATOM 2072 O O . ALA A 1 258 ? 17.648 16.656 -4.855 1.00 89.38 258 ALA A O 1
ATOM 2073 N N . GLU A 1 259 ? 18.729 17.919 -3.333 1.00 90.81 259 GLU A N 1
ATOM 2074 C CA . GLU A 1 259 ? 18.360 17.065 -2.208 1.00 90.81 259 GLU A CA 1
ATOM 2075 C C . GLU A 1 259 ? 16.856 17.222 -1.914 1.00 90.81 259 GLU A C 1
ATOM 2077 O O . GLU A 1 259 ? 16.366 18.352 -1.852 1.00 90.81 259 GLU A O 1
ATOM 2082 N N . PRO A 1 260 ? 16.103 16.119 -1.733 1.00 94.12 260 PRO A N 1
ATOM 2083 C CA . PRO A 1 260 ? 14.703 16.197 -1.327 1.00 94.12 260 PRO A CA 1
ATOM 2084 C C . PRO A 1 260 ? 14.534 16.894 0.028 1.00 94.12 260 PRO A C 1
ATOM 2086 O O . PRO A 1 260 ? 15.357 16.711 0.929 1.00 94.12 260 PRO A O 1
ATOM 2089 N N . ASP A 1 261 ? 13.431 17.629 0.195 1.00 96.44 261 ASP A N 1
ATOM 2090 C CA . ASP A 1 261 ? 13.087 18.271 1.466 1.00 96.44 261 ASP A CA 1
ATOM 2091 C C . ASP A 1 261 ? 13.048 17.246 2.611 1.00 96.44 261 ASP A C 1
ATOM 2093 O O . ASP A 1 261 ? 12.285 16.275 2.585 1.00 96.44 261 ASP A O 1
ATOM 2097 N N . ARG A 1 262 ? 13.890 17.457 3.630 1.00 97.56 262 ARG A N 1
ATOM 2098 C CA . ARG A 1 262 ? 14.088 16.485 4.717 1.00 97.56 262 ARG A CA 1
ATOM 2099 C C . ARG A 1 262 ? 12.816 16.260 5.527 1.00 97.56 262 ARG A C 1
ATOM 2101 O O . ARG A 1 262 ? 12.567 15.133 5.953 1.00 97.56 262 ARG A O 1
ATOM 2108 N N . ASN A 1 263 ? 12.009 17.303 5.715 1.00 98.12 263 ASN A N 1
ATOM 2109 C CA . ASN A 1 263 ? 10.761 17.207 6.460 1.00 98.12 263 ASN A CA 1
ATOM 2110 C C . ASN A 1 263 ? 9.715 16.391 5.682 1.00 98.12 263 ASN A C 1
ATOM 2112 O O . ASN A 1 263 ? 9.031 15.542 6.250 1.00 98.12 263 ASN A O 1
ATOM 2116 N N . ARG A 1 264 ? 9.649 16.558 4.357 1.00 98.12 264 ARG A N 1
ATOM 2117 C CA . ARG A 1 264 ? 8.781 15.765 3.483 1.00 98.12 264 ARG A CA 1
ATOM 2118 C C . ARG A 1 264 ? 9.222 14.308 3.398 1.00 98.12 264 ARG A C 1
ATOM 2120 O O . ARG A 1 264 ? 8.381 13.410 3.411 1.00 98.12 264 ARG A O 1
ATOM 2127 N N . VAL A 1 265 ? 10.529 14.049 3.381 1.00 98.62 265 VAL A N 1
ATOM 2128 C CA . VAL A 1 265 ? 11.065 12.684 3.500 1.00 98.62 265 VAL A CA 1
ATOM 2129 C C . VAL A 1 265 ? 10.641 12.063 4.834 1.00 98.62 265 VAL A C 1
ATOM 2131 O O . VAL A 1 265 ? 10.135 10.940 4.844 1.00 98.62 265 VAL A O 1
ATOM 2134 N N . ALA A 1 266 ? 10.779 12.794 5.946 1.00 98.75 266 ALA A N 1
ATOM 2135 C CA . ALA A 1 266 ? 10.351 12.331 7.264 1.00 98.75 266 ALA A CA 1
ATOM 2136 C C . ALA A 1 266 ? 8.845 12.018 7.309 1.00 98.75 266 ALA A C 1
ATOM 2138 O O . ALA A 1 266 ? 8.470 10.964 7.820 1.00 98.75 266 ALA A O 1
ATOM 2139 N N . TYR A 1 267 ? 8.001 12.847 6.687 1.00 98.88 267 TYR A N 1
ATOM 2140 C CA . TYR A 1 267 ? 6.562 12.598 6.552 1.00 98.88 267 TYR A CA 1
ATOM 2141 C C . TYR A 1 267 ? 6.257 11.260 5.859 1.00 98.88 267 TYR A C 1
ATOM 2143 O O . TYR A 1 267 ? 5.516 10.436 6.396 1.00 98.88 267 TYR A O 1
ATOM 2151 N N . HIS A 1 268 ? 6.877 10.977 4.707 1.00 98.75 268 HIS A N 1
ATOM 2152 C CA . HIS A 1 268 ? 6.665 9.703 3.998 1.00 98.75 268 HIS A CA 1
ATOM 2153 C C . HIS A 1 268 ? 7.132 8.489 4.813 1.00 98.75 268 HIS A C 1
ATOM 2155 O O . HIS A 1 268 ? 6.509 7.426 4.763 1.00 98.75 268 HIS A O 1
ATOM 2161 N N . MET A 1 269 ? 8.203 8.634 5.597 1.00 98.88 269 MET A N 1
ATOM 2162 C CA . MET A 1 269 ? 8.678 7.584 6.506 1.00 98.88 269 MET A CA 1
ATOM 2163 C C . MET A 1 269 ? 7.717 7.377 7.689 1.00 98.88 269 MET A C 1
ATOM 2165 O O . MET A 1 269 ? 7.417 6.234 8.045 1.00 98.88 269 MET A O 1
ATOM 2169 N N . TRP A 1 270 ? 7.190 8.467 8.247 1.00 98.88 270 TRP A N 1
ATOM 2170 C CA . TRP A 1 270 ? 6.193 8.481 9.319 1.00 98.88 270 TRP A CA 1
ATOM 2171 C C . TRP A 1 270 ? 4.869 7.832 8.885 1.00 98.88 270 TRP A C 1
ATOM 2173 O O . TRP A 1 270 ? 4.308 7.020 9.622 1.00 98.88 270 TRP A O 1
ATOM 2183 N N . LEU A 1 271 ? 4.415 8.066 7.649 1.00 98.88 271 LEU A N 1
ATOM 2184 C CA . LEU A 1 271 ? 3.245 7.377 7.091 1.00 98.88 271 LEU A CA 1
ATOM 2185 C C . LEU A 1 271 ? 3.435 5.854 7.061 1.00 98.88 271 LEU A C 1
ATOM 2187 O O . LEU A 1 271 ? 2.531 5.099 7.428 1.00 98.88 271 LEU A O 1
ATOM 2191 N N . GLN A 1 272 ? 4.621 5.392 6.646 1.00 98.75 272 GLN A N 1
ATOM 2192 C CA . GLN A 1 272 ? 4.931 3.962 6.598 1.00 98.75 272 GLN A CA 1
ATOM 2193 C C . GLN A 1 272 ? 4.996 3.325 7.991 1.00 98.75 272 GLN A C 1
ATOM 2195 O O . GLN A 1 272 ? 4.631 2.164 8.148 1.00 98.75 272 GLN A O 1
ATOM 2200 N N . PHE A 1 273 ? 5.424 4.072 9.008 1.00 98.81 273 PHE A N 1
ATOM 2201 C CA . PHE A 1 273 ? 5.383 3.609 10.394 1.00 98.81 273 PHE A CA 1
ATOM 2202 C C . PHE A 1 273 ? 3.948 3.359 10.874 1.00 98.81 273 PHE A C 1
ATOM 2204 O O . PHE A 1 273 ? 3.650 2.309 11.447 1.00 98.81 273 PHE A O 1
ATOM 2211 N N . HIS A 1 274 ? 3.034 4.296 10.612 1.00 98.88 274 HIS A N 1
ATOM 2212 C CA . HIS A 1 274 ? 1.648 4.158 11.063 1.00 98.88 274 HIS A CA 1
ATOM 2213 C C . HIS A 1 274 ? 0.891 3.063 10.321 1.00 98.88 274 HIS A C 1
ATOM 2215 O O . HIS A 1 274 ? 0.137 2.315 10.946 1.00 98.88 274 HIS A O 1
ATOM 2221 N N . VAL A 1 275 ? 1.115 2.913 9.012 1.00 98.56 275 VAL A N 1
ATOM 2222 C CA . VAL A 1 275 ? 0.424 1.873 8.232 1.00 98.56 275 VAL A CA 1
ATOM 2223 C C . VAL A 1 275 ? 0.895 0.480 8.653 1.00 98.56 275 VAL A C 1
ATOM 2225 O O . VAL A 1 275 ? 0.071 -0.425 8.771 1.00 98.56 275 VAL A O 1
ATOM 2228 N N . ASP A 1 276 ? 2.185 0.320 8.973 1.00 98.25 276 ASP A N 1
ATOM 2229 C CA . ASP A 1 276 ? 2.741 -0.919 9.521 1.00 98.25 276 ASP A CA 1
ATOM 2230 C C . ASP A 1 276 ? 2.089 -1.274 10.864 1.00 98.25 276 ASP A C 1
ATOM 2232 O O . ASP A 1 276 ? 1.572 -2.378 11.039 1.00 98.25 276 ASP A O 1
ATOM 2236 N N . ARG A 1 277 ? 1.989 -0.307 11.786 1.00 98.31 277 ARG A N 1
ATOM 2237 C CA . ARG A 1 277 ? 1.353 -0.526 13.094 1.00 98.31 277 ARG A CA 1
ATOM 2238 C C . ARG A 1 277 ? -0.130 -0.844 12.989 1.00 98.31 277 ARG A C 1
ATOM 2240 O O . ARG A 1 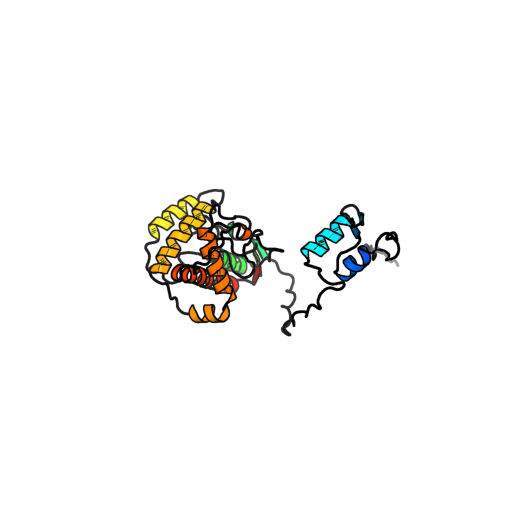277 ? -0.608 -1.726 13.702 1.00 98.31 277 ARG A O 1
ATOM 2247 N N . GLN A 1 278 ? -0.874 -0.144 12.137 1.00 98.62 278 GLN A N 1
ATOM 2248 C CA . GLN A 1 278 ? -2.296 -0.426 11.949 1.00 98.62 278 GLN A CA 1
ATOM 2249 C C . GLN A 1 278 ? -2.515 -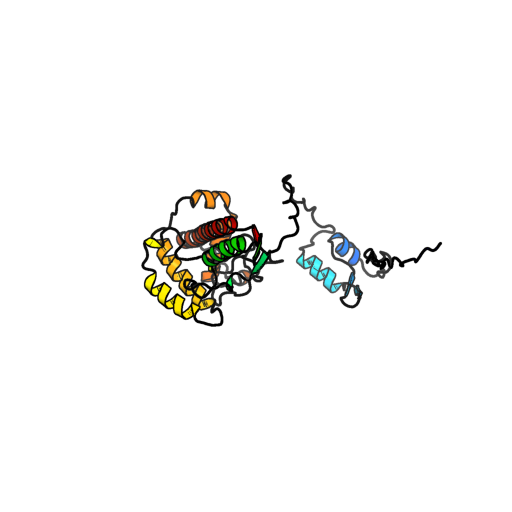1.801 11.305 1.00 98.62 278 GLN A C 1
ATOM 2251 O O . GLN A 1 278 ? -3.386 -2.548 11.756 1.00 98.62 278 GLN A O 1
ATOM 2256 N N . LEU A 1 279 ? -1.678 -2.194 10.339 1.00 98.00 279 LEU A N 1
ATOM 2257 C CA . LEU A 1 279 ? -1.730 -3.528 9.739 1.00 98.00 279 LEU A CA 1
ATOM 2258 C C . LEU A 1 279 ? -1.372 -4.614 10.762 1.00 98.00 279 LEU A C 1
ATOM 2260 O O . LEU A 1 279 ? -2.075 -5.618 10.853 1.00 98.00 279 LEU A O 1
ATOM 2264 N N . ALA A 1 280 ? -0.353 -4.388 11.594 1.00 97.44 280 ALA A N 1
ATOM 2265 C CA . ALA A 1 280 ? 0.019 -5.288 12.683 1.00 97.44 280 ALA A CA 1
ATOM 2266 C C . ALA A 1 280 ? -1.079 -5.412 13.756 1.00 97.44 280 ALA A C 1
ATOM 2268 O O . ALA A 1 280 ? -1.238 -6.466 14.368 1.00 97.44 280 ALA A O 1
ATOM 2269 N N . ARG A 1 281 ? -1.860 -4.352 14.008 1.00 97.81 281 ARG A N 1
ATOM 2270 C CA . ARG A 1 281 ? -3.042 -4.425 14.886 1.00 97.81 281 ARG A CA 1
ATOM 2271 C C . ARG A 1 281 ? -4.140 -5.282 14.252 1.00 97.81 281 ARG A C 1
ATOM 2273 O O . ARG A 1 281 ? -4.752 -6.069 14.964 1.00 97.81 281 ARG A O 1
ATOM 2280 N N . ALA A 1 282 ? -4.379 -5.152 12.947 1.00 97.00 282 ALA A N 1
ATOM 2281 C CA . ALA A 1 282 ? -5.371 -5.957 12.235 1.00 97.00 282 ALA A CA 1
ATOM 2282 C C . ALA A 1 282 ? -4.975 -7.444 12.143 1.00 97.00 282 ALA A C 1
ATOM 2284 O O . ALA A 1 282 ? -5.824 -8.310 12.340 1.00 97.00 282 ALA A O 1
ATOM 2285 N N . SER A 1 283 ? -3.692 -7.751 11.922 1.00 95.50 283 SER A N 1
ATOM 2286 C CA . SER A 1 283 ? -3.198 -9.133 11.802 1.00 95.50 283 SER A CA 1
ATOM 2287 C C . SER A 1 283 ? -3.248 -9.942 13.099 1.00 95.50 283 SER A C 1
ATOM 2289 O O . SER A 1 283 ? -3.170 -11.166 13.066 1.00 95.50 283 SER A O 1
ATOM 2291 N N . ARG A 1 284 ? -3.407 -9.281 14.251 1.00 96.75 284 ARG A N 1
ATOM 2292 C CA . ARG A 1 284 ? -3.607 -9.947 15.548 1.00 96.75 284 ARG A CA 1
ATOM 2293 C C . ARG A 1 284 ? -5.026 -10.474 15.742 1.00 96.75 284 ARG A C 1
ATOM 2295 O O . ARG A 1 284 ? -5.248 -11.277 16.641 1.00 96.75 284 ARG A O 1
ATOM 2302 N N . GLU A 1 285 ? -5.985 -10.008 14.946 1.00 97.31 285 GLU A N 1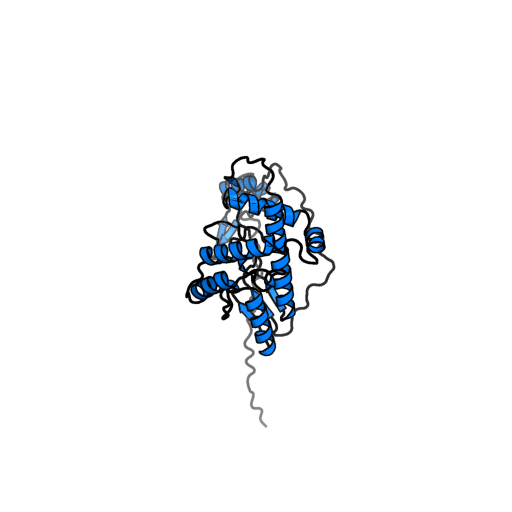
ATOM 2303 C CA . GLU A 1 285 ? -7.395 -10.371 15.115 1.00 97.31 285 GLU A CA 1
ATOM 2304 C C . GLU A 1 285 ? -7.749 -11.695 14.430 1.00 97.31 285 GLU A C 1
ATOM 2306 O O . GLU A 1 285 ? -8.604 -12.429 14.922 1.00 97.31 285 GLU A O 1
ATOM 2311 N N . ILE A 1 286 ? -7.117 -11.988 13.290 1.00 95.19 286 ILE A N 1
ATOM 2312 C CA . ILE A 1 286 ? -7.320 -13.192 12.476 1.00 95.19 286 ILE A CA 1
ATOM 2313 C C . ILE A 1 286 ? -6.110 -13.387 11.549 1.00 95.19 286 ILE A C 1
ATOM 2315 O O . ILE A 1 286 ? -5.417 -12.415 11.241 1.00 95.19 286 ILE A O 1
ATOM 2319 N N . GLY A 1 287 ? -5.865 -14.612 11.073 1.00 92.69 287 GLY A N 1
ATOM 2320 C CA . GLY A 1 287 ? -4.816 -14.861 10.084 1.00 92.69 287 GLY A CA 1
ATOM 2321 C C . GLY A 1 287 ? -5.044 -14.032 8.816 1.00 92.69 287 GLY A C 1
ATOM 2322 O O . GLY A 1 287 ? -6.136 -14.046 8.251 1.00 92.69 287 GLY A O 1
ATOM 2323 N N . LEU A 1 288 ? -4.029 -13.301 8.359 1.00 94.81 288 LEU A N 1
ATOM 2324 C CA . LEU A 1 288 ? -4.106 -12.531 7.117 1.00 94.81 288 LEU A CA 1
ATOM 2325 C C . LEU A 1 288 ? -3.223 -13.165 6.051 1.00 94.81 288 LEU A C 1
ATOM 2327 O O . LEU A 1 288 ? -2.045 -13.426 6.287 1.00 94.81 288 LEU A O 1
ATOM 2331 N N . ILE A 1 289 ? -3.788 -13.351 4.864 1.00 93.25 289 ILE A N 1
ATOM 2332 C CA . ILE A 1 289 ? -3.050 -13.696 3.655 1.00 93.25 289 ILE A CA 1
ATOM 2333 C C . ILE A 1 289 ? -3.037 -12.454 2.772 1.00 93.25 289 ILE A C 1
ATOM 2335 O O . ILE A 1 289 ? -4.088 -11.936 2.402 1.00 93.25 289 ILE A O 1
ATOM 2339 N N . THR A 1 290 ? -1.851 -11.955 2.444 1.00 89.88 290 THR A N 1
ATOM 2340 C CA . THR A 1 290 ? -1.700 -10.833 1.514 1.00 89.88 290 THR A CA 1
ATOM 2341 C C . THR A 1 290 ? -1.316 -11.345 0.139 1.00 89.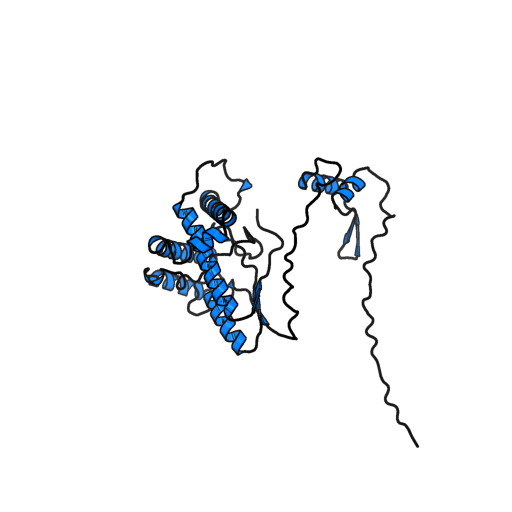88 290 THR A C 1
ATOM 2343 O O . THR A 1 290 ? -0.349 -12.098 0.020 1.00 89.88 290 THR A O 1
ATOM 2346 N N . ASP A 1 291 ? -2.016 -10.886 -0.892 1.00 91.25 291 ASP A N 1
ATOM 2347 C CA . ASP A 1 291 ? -1.569 -11.048 -2.272 1.00 91.25 291 ASP A CA 1
ATOM 2348 C C . ASP A 1 291 ? -0.308 -10.195 -2.546 1.00 91.25 291 ASP A C 1
ATOM 2350 O O . ASP A 1 291 ? -0.158 -9.077 -2.036 1.00 91.25 291 ASP A O 1
ATOM 2354 N N . VAL A 1 292 ? 0.616 -10.733 -3.345 1.00 88.50 292 VAL A N 1
ATOM 2355 C CA . VAL A 1 292 ? 1.867 -10.081 -3.749 1.00 88.50 292 VAL A CA 1
ATOM 2356 C C . VAL A 1 292 ? 1.849 -9.910 -5.269 1.00 88.50 292 VAL A C 1
ATOM 2358 O O . VAL A 1 292 ? 1.933 -10.903 -5.991 1.00 88.50 292 VAL A O 1
ATOM 2361 N N . PRO A 1 293 ? 1.817 -8.666 -5.786 1.00 86.12 293 PRO A N 1
ATOM 2362 C CA . PRO A 1 293 ? 1.849 -8.419 -7.220 1.00 86.12 293 PRO A CA 1
ATOM 2363 C C . PRO A 1 293 ? 3.075 -9.052 -7.880 1.00 86.12 293 PRO A C 1
ATOM 2365 O O . PRO A 1 293 ? 4.178 -9.046 -7.320 1.00 86.12 293 PRO A O 1
ATOM 2368 N N . VAL A 1 294 ? 2.904 -9.536 -9.111 1.00 86.06 294 VAL A N 1
ATOM 2369 C CA . VAL A 1 294 ? 3.998 -10.121 -9.904 1.00 86.06 294 VAL A CA 1
ATOM 2370 C C . VAL A 1 294 ? 5.102 -9.090 -10.164 1.00 86.06 294 VAL A C 1
ATOM 2372 O O . VAL A 1 294 ? 6.287 -9.408 -10.047 1.00 86.06 294 VAL A O 1
ATOM 2375 N N . GLY A 1 295 ? 4.719 -7.843 -10.448 1.00 83.62 295 GLY A N 1
ATOM 2376 C CA . GLY A 1 295 ? 5.627 -6.741 -10.759 1.00 83.62 295 GLY A CA 1
ATOM 2377 C C . GLY A 1 295 ? 5.361 -5.481 -9.940 1.00 83.62 295 GLY A C 1
ATOM 2378 O O . GLY A 1 295 ? 4.572 -5.474 -8.997 1.00 83.62 295 GLY A O 1
ATOM 2379 N N . PHE A 1 296 ? 6.057 -4.412 -10.303 1.00 81.81 296 PHE A N 1
ATOM 2380 C CA . PHE A 1 296 ? 5.817 -3.056 -9.825 1.00 81.81 296 PHE A CA 1
ATOM 2381 C C . PHE A 1 296 ? 5.906 -2.104 -11.016 1.00 81.81 296 PHE A C 1
ATOM 2383 O O . PHE A 1 296 ? 6.617 -2.383 -11.985 1.00 81.81 296 PHE A O 1
ATOM 2390 N N . ALA A 1 297 ? 5.154 -1.013 -10.952 1.00 79.19 297 ALA A N 1
ATOM 2391 C CA . ALA A 1 297 ? 5.189 0.033 -11.951 1.00 79.19 297 ALA A CA 1
ATOM 2392 C C . ALA A 1 297 ? 6.547 0.734 -11.925 1.00 79.19 297 ALA A C 1
ATOM 2394 O O . ALA A 1 297 ? 7.166 0.912 -10.873 1.00 79.19 297 ALA A O 1
ATOM 2395 N N . SER A 1 298 ? 7.000 1.108 -13.113 1.00 59.16 298 SER A N 1
ATOM 2396 C CA . SER A 1 298 ? 8.286 1.745 -13.354 1.00 59.16 298 SER A CA 1
ATOM 2397 C C . SER A 1 298 ? 8.093 3.058 -14.073 1.00 59.16 298 SER A C 1
ATOM 2399 O O . SER A 1 298 ? 7.156 3.104 -14.893 1.00 59.16 298 SER A O 1
#

Sequence (298 aa):
MARAGRSDRHAGAAGLEGRPRRLPTRTVSRTGLISDRARRWGILPAYHGWQGDVVETPPQVERAMLEAMGAATERPPRLRGPRLPDDPCWPAPERTWGWAVQLYALRSRDSWGIGDLADLRRFARWSRKAGASLILLNPLGAQTPTLPYQPSPYYASTRRFRNVVYLRVEDVDGAEHVDLAPARNEARVLNGERRIDYDRVFQLKTRALEQVFRIAPEPRGLDSYLRVQGRALRNFANSNVRCERHGPAWRSWPNDSAEPDRNRVAYHMWLQFHVDRQLARASREIGLITDVPVGFAS

pLDDT: mean 87.82, std 19.09, range [27.42, 98.88]

Secondary structure (DSSP, 8-state):
----PPP--------------PPPTT-S-S--THHHHHHHTT--SEEE-TTS-EEE--HHHHHHHHHHTT--SSS----------SSPPPPPPSS--EEEE-GGG---TT-SSS--HHHHHHHHHHHHHTT--EEEE---EEPPS-SSP---TTS-SEEEEE-GGG--GGGSTTGGGS--HHHHHHHHHHHTSSS--HHHHHHHHHHHHHHHHHH-SS-TTHHHHHHHHHHHHHHHHHHHHHHHHH-S-GGG-----PPPPHHHHHHHHHHHHHHHHHHHHHHTTSEEEE---S----

Radius of gyration: 26.39 Å; chains: 1; bounding box: 58×89×58 Å

Foldseek 3Di:
DDDDDDDDPPPDPPDPPPDPPDPPPPPDDPDDPLVLLLVLVVNDQWDQDPVRDIGGQDSVNSVVVCVVVVVPDSHDPDDDDDDDDPDDDDDDDDDFAEEEDAQQPQADLQAQLGHALVSLLVVLLVRVVVRHFEYEYEAFAAWQLDPVTDPDSQQHQDSPFGHLLRDDLCQAPQLVVDPCVVLSVNSSVSSPDPDRRSNSSSVSSVVSLVVSCVRPLDDPCLVVVCVVCDPVLLVVLQVSLQCHVANDPVVPRDPDPDRRDPSSSSSSSSSRVRRVVSNVSSCVSHPYHYDGHPDYHD